Protein AF-A0A0C1R333-F1 (afdb_monomer_lite)

Radius of gyration: 20.84 Å; chains: 1; bounding box: 51×37×59 Å

Secondary structure (DSSP, 8-state):
-BTTB--PPPPGGGT-HHHHHHIIIIIHHHHHHHHHSSEEEEESSHHHHHHHHHHHHTSTT-TTTTTEEEEE-SSHHHHHHHHHHHHHHT--EEEEEE-STTHHHHHHHHHHTT---EEEEESS-HHHHHHT-HHHHHHHHHHHHHHS-HHHHHHHHHHHHH-TT---HHHHHHTTT-GGGG--SHHHHHHHS-HHHHHHHHHHHIIIII-SHHHHHHHHHHHHHHHHHTT-SS-S-HHHHHHHHHHHHHHT----STTGGGBHHHHHH-TT---SS-B-SSEEEPTT-SSEEEE----

Organism: NCBI:txid1418104

Foldseek 3Di:
DPPPDDDDQDQLVVLPPVSNVCCVPPNVVVLVLQLPFLAEEEEQAQLCQAQLQLLQVLFDQGCVVLSYHYDYQNHLVSSLSSLLRCQSVVRAYEYEDEPDDCVVVSQVSCVVSVRLHFYEYEPDDSLLLLLPFPLCVVCVVVLCCVVANCQRHVVLLCCCQDPPPNPDPPSVVVCVVVPSVPDDHPVSVVVVDDPVRVSSSSSRSCVRPQGHNPSSNVSSVVSVVSCVVVVPSPRRWLLSNLVRLLSSLLSVSDCSDPPNLQELSCQSNDVPRDDPRHDQPQWDDDPPDRRYTHGDTDD

pLDDT: mean 89.63, std 8.9, range [46.62, 97.81]

Structure (mmCIF, N/CA/C/O backbone):
data_AF-A0A0C1R333-F1
#
_entry.id   AF-A0A0C1R333-F1
#
loop_
_atom_site.group_PDB
_atom_site.id
_atom_site.type_symbol
_atom_site.label_atom_id
_atom_site.label_alt_id
_atom_site.label_comp_id
_atom_site.label_asym_id
_atom_site.label_entity_id
_atom_site.label_seq_id
_atom_site.pdbx_PDB_ins_code
_atom_site.Cartn_x
_atom_site.Cartn_y
_atom_site.Cartn_z
_atom_site.occupancy
_atom_site.B_iso_or_equiv
_atom_site.auth_seq_id
_atom_site.auth_comp_id
_atom_site.auth_asym_id
_atom_site.auth_atom_id
_atom_site.pdbx_PDB_model_num
ATOM 1 N N . MET A 1 1 ? 15.771 -15.208 -21.001 1.00 46.62 1 MET A N 1
ATOM 2 C CA . MET A 1 1 ? 16.127 -15.008 -22.422 1.00 46.62 1 MET A CA 1
ATOM 3 C C . MET A 1 1 ? 15.535 -13.668 -22.813 1.00 46.62 1 MET A C 1
ATOM 5 O O . MET A 1 1 ? 14.323 -13.533 -22.724 1.00 46.62 1 MET A O 1
ATOM 9 N N . LYS A 1 2 ? 16.358 -12.664 -23.116 1.00 49.41 2 LYS A N 1
ATOM 10 C CA . LYS A 1 2 ? 15.897 -11.322 -23.504 1.00 49.41 2 LYS A CA 1
ATOM 11 C C . LYS A 1 2 ? 16.514 -11.005 -24.859 1.00 49.41 2 LYS A C 1
ATOM 13 O O . LYS A 1 2 ? 17.700 -11.265 -25.044 1.00 49.41 2 LYS A O 1
ATOM 18 N N . ASP A 1 3 ? 15.695 -10.596 -25.822 1.00 53.31 3 ASP A N 1
ATOM 19 C CA . ASP A 1 3 ? 16.113 -10.356 -27.214 1.00 53.31 3 ASP A CA 1
ATOM 20 C C . ASP A 1 3 ? 16.832 -11.558 -27.868 1.00 53.31 3 ASP A C 1
ATOM 22 O O . ASP A 1 3 ? 17.728 -11.407 -28.693 1.00 53.31 3 ASP A O 1
ATOM 26 N N . GLY A 1 4 ? 16.472 -12.782 -27.460 1.00 58.16 4 GLY A N 1
ATOM 27 C CA . GLY A 1 4 ? 17.108 -14.019 -27.931 1.00 58.16 4 GLY A CA 1
ATOM 28 C C . GLY A 1 4 ? 18.463 -14.345 -27.286 1.00 58.16 4 GLY A C 1
ATOM 29 O O . GLY A 1 4 ? 19.039 -15.386 -27.594 1.00 58.16 4 GLY A O 1
ATOM 30 N N . ILE A 1 5 ? 18.958 -13.520 -26.356 1.00 64.12 5 ILE A N 1
ATOM 31 C CA . ILE A 1 5 ? 20.229 -13.735 -25.655 1.00 64.12 5 ILE A CA 1
ATOM 32 C C . ILE A 1 5 ? 19.971 -14.441 -24.317 1.00 64.12 5 ILE A C 1
ATOM 34 O O . ILE A 1 5 ? 19.128 -14.035 -23.506 1.00 64.12 5 ILE A O 1
ATOM 38 N N . ILE A 1 6 ? 20.703 -15.532 -24.086 1.00 68.69 6 ILE A N 1
ATOM 39 C CA . ILE A 1 6 ? 20.743 -16.237 -22.803 1.00 68.69 6 ILE A CA 1
ATOM 40 C C . ILE A 1 6 ? 21.855 -15.603 -21.971 1.00 68.69 6 ILE A C 1
ATOM 42 O O . ILE A 1 6 ? 23.027 -15.680 -22.331 1.00 68.69 6 ILE A O 1
ATOM 46 N N . GLN A 1 7 ? 21.479 -14.972 -20.864 1.00 70.06 7 GLN A N 1
ATOM 47 C CA . GLN A 1 7 ? 22.405 -14.461 -19.858 1.00 70.06 7 GLN A CA 1
ATOM 48 C C . GLN A 1 7 ? 22.198 -15.247 -18.566 1.00 70.06 7 GLN A C 1
ATOM 50 O O . GLN A 1 7 ? 21.078 -15.664 -18.260 1.00 70.06 7 GLN A O 1
ATOM 55 N N . SER A 1 8 ? 23.279 -15.472 -17.822 1.00 79.50 8 SER A N 1
ATOM 56 C CA . SER A 1 8 ? 23.186 -15.996 -16.462 1.00 79.50 8 SER A CA 1
ATOM 57 C C . SER A 1 8 ? 22.439 -14.997 -15.587 1.00 79.50 8 SER A C 1
ATOM 59 O O . SER A 1 8 ? 22.700 -13.796 -15.673 1.00 79.50 8 SER A O 1
ATOM 61 N N . LEU A 1 9 ? 21.545 -15.490 -14.731 1.00 83.81 9 LEU A N 1
ATOM 62 C CA . LEU A 1 9 ? 20.912 -14.638 -13.732 1.00 83.81 9 LEU A CA 1
ATOM 63 C C . LEU A 1 9 ? 21.984 -14.063 -12.790 1.00 83.81 9 LEU A C 1
ATOM 65 O O . LEU A 1 9 ? 22.914 -14.796 -12.432 1.00 83.81 9 LEU A O 1
ATOM 69 N N . PRO A 1 10 ? 21.869 -12.783 -12.391 1.00 85.75 10 PRO A N 1
ATOM 70 C CA . PRO A 1 10 ? 22.696 -12.239 -11.324 1.00 85.75 10 PRO A CA 1
ATOM 71 C C . PRO A 1 10 ? 22.456 -13.051 -10.055 1.00 85.75 10 PRO A C 1
ATOM 73 O O . PRO A 1 10 ? 21.350 -13.549 -9.817 1.00 85.75 10 PRO A O 1
ATOM 76 N N . LYS A 1 11 ? 23.480 -13.184 -9.220 1.00 87.81 11 LYS A N 1
ATOM 77 C CA . LYS A 1 11 ? 23.286 -13.827 -7.930 1.00 87.81 11 LYS A CA 1
ATOM 78 C C . LYS A 1 11 ? 22.736 -12.810 -6.929 1.00 87.81 11 LYS A C 1
ATOM 80 O O . LYS A 1 11 ? 23.109 -11.638 -6.991 1.00 87.81 11 LYS A O 1
ATOM 85 N N . PRO A 1 12 ? 21.889 -13.223 -5.973 1.00 86.25 12 PRO A N 1
ATOM 86 C CA . PRO A 1 12 ? 21.446 -12.330 -4.905 1.00 86.25 12 PRO A CA 1
ATOM 87 C C . PRO A 1 12 ? 22.606 -11.703 -4.105 1.00 86.25 12 PRO A C 1
ATOM 89 O O . PRO A 1 12 ? 22.495 -10.547 -3.698 1.00 86.25 12 PRO A O 1
ATOM 92 N N . GLU A 1 13 ? 23.738 -12.403 -3.947 1.00 89.94 13 GLU A N 1
ATOM 93 C CA . GLU A 1 13 ? 24.958 -11.857 -3.321 1.00 89.94 13 GLU A CA 1
ATOM 94 C C . GLU A 1 13 ? 25.523 -10.625 -4.051 1.00 89.94 13 GLU A C 1
ATOM 96 O O . GLU A 1 13 ? 26.087 -9.741 -3.408 1.00 89.94 13 GLU A O 1
ATOM 101 N N . ASP A 1 14 ? 25.299 -10.504 -5.368 1.00 87.19 14 ASP A N 1
ATOM 102 C CA . ASP A 1 14 ? 25.722 -9.346 -6.173 1.00 87.19 14 ASP A CA 1
ATOM 103 C C . ASP A 1 14 ? 24.899 -8.081 -5.867 1.00 87.19 14 ASP A C 1
ATOM 105 O O . ASP A 1 14 ? 25.175 -7.000 -6.404 1.00 87.19 14 ASP A O 1
ATOM 109 N N . VAL A 1 15 ? 23.823 -8.220 -5.090 1.00 88.25 15 VAL A N 1
ATOM 110 C CA . VAL A 1 15 ? 23.025 -7.112 -4.559 1.00 88.25 15 VAL A CA 1
ATOM 111 C C . VAL A 1 15 ? 23.485 -6.790 -3.143 1.00 88.25 15 VAL A C 1
ATOM 113 O O . VAL A 1 15 ? 23.834 -5.642 -2.876 1.00 88.25 15 VAL A O 1
ATOM 116 N N . ASP A 1 16 ? 23.460 -7.782 -2.249 1.00 91.62 16 ASP A N 1
ATOM 117 C CA . ASP A 1 16 ? 23.844 -7.664 -0.838 1.00 91.62 16 ASP A CA 1
ATOM 118 C C . ASP A 1 16 ? 23.801 -9.052 -0.160 1.00 91.62 16 ASP A C 1
ATOM 120 O O . ASP A 1 16 ? 22.875 -9.830 -0.388 1.00 91.62 16 ASP A O 1
ATOM 124 N N . SER A 1 17 ? 24.742 -9.373 0.733 1.00 90.38 17 SER A N 1
ATOM 125 C CA . SER A 1 17 ? 24.768 -10.690 1.401 1.00 90.38 17 SER A CA 1
ATOM 126 C C . SER A 1 17 ? 23.555 -10.927 2.314 1.00 90.38 17 SER A C 1
ATOM 128 O O . SER A 1 17 ? 23.081 -12.059 2.461 1.00 90.38 17 SER A O 1
ATOM 130 N N . ALA A 1 18 ? 23.007 -9.869 2.926 1.00 90.50 18 ALA A N 1
ATOM 131 C CA . ALA A 1 18 ? 21.785 -9.998 3.721 1.00 90.50 18 ALA A CA 1
ATOM 132 C C . ALA A 1 18 ? 20.544 -10.200 2.833 1.00 90.50 18 ALA A C 1
ATOM 134 O O . ALA A 1 18 ? 19.615 -10.903 3.237 1.00 90.50 18 ALA A O 1
ATOM 135 N N . PHE A 1 19 ? 20.546 -9.649 1.613 1.00 91.56 19 PHE A N 1
ATOM 136 C CA . PHE A 1 19 ? 19.518 -9.921 0.607 1.00 91.56 19 PHE A CA 1
ATOM 137 C C . PHE A 1 19 ? 19.510 -11.396 0.205 1.00 91.56 19 PHE A C 1
ATOM 139 O O . PHE A 1 19 ? 18.463 -12.031 0.283 1.00 91.56 19 PHE A O 1
ATOM 146 N N . GLU A 1 20 ? 20.667 -11.971 -0.126 1.00 92.62 20 GLU A N 1
ATOM 147 C CA . GLU A 1 20 ? 20.785 -13.405 -0.423 1.00 92.62 20 GLU A CA 1
ATOM 148 C C . GLU A 1 20 ? 20.239 -14.273 0.710 1.00 92.62 20 GLU A C 1
ATOM 150 O O . GLU A 1 20 ? 19.346 -15.092 0.493 1.00 92.62 20 GLU A O 1
ATOM 155 N N . THR A 1 21 ? 20.695 -14.024 1.940 1.00 91.19 21 THR A N 1
ATOM 156 C CA . THR A 1 21 ? 20.247 -14.775 3.120 1.00 91.19 21 THR A CA 1
ATOM 157 C C . THR A 1 21 ? 18.723 -14.733 3.280 1.00 91.19 21 THR A C 1
ATOM 159 O O . THR A 1 21 ? 18.102 -15.726 3.667 1.00 91.19 21 THR A O 1
ATOM 162 N N . ARG A 1 22 ? 18.102 -13.583 2.995 1.00 90.44 22 ARG A N 1
ATOM 163 C CA . ARG A 1 22 ? 16.646 -13.408 3.038 1.00 90.44 22 ARG A CA 1
ATOM 164 C C . ARG A 1 22 ? 15.951 -14.221 1.947 1.00 90.44 22 ARG A C 1
ATOM 166 O O . ARG A 1 22 ? 14.980 -14.915 2.250 1.00 90.44 22 ARG A O 1
ATOM 173 N N . ILE A 1 23 ? 16.439 -14.151 0.709 1.00 91.00 23 ILE A N 1
ATOM 174 C CA . ILE A 1 23 ? 15.895 -14.931 -0.408 1.00 91.00 23 ILE A CA 1
ATOM 175 C C . ILE A 1 23 ? 15.953 -16.422 -0.087 1.00 91.00 23 ILE A C 1
ATOM 177 O O . ILE A 1 23 ? 14.931 -17.098 -0.163 1.00 91.00 23 ILE A O 1
ATOM 181 N N . GLU A 1 24 ? 17.112 -16.935 0.320 1.00 89.75 24 GLU A N 1
ATOM 182 C CA . GLU A 1 24 ? 17.294 -18.367 0.564 1.00 89.75 24 GLU A CA 1
ATOM 183 C C . GLU A 1 24 ? 16.396 -18.906 1.677 1.00 89.75 24 GLU A C 1
ATOM 185 O O . GLU A 1 24 ? 15.883 -20.021 1.568 1.00 89.75 24 GLU A O 1
ATOM 190 N N . LYS A 1 25 ? 16.199 -18.120 2.741 1.00 89.44 25 LYS A N 1
ATOM 191 C CA . LYS A 1 25 ? 15.441 -18.554 3.918 1.00 89.44 25 LYS A CA 1
ATOM 192 C C . LYS A 1 25 ? 13.938 -18.356 3.788 1.00 89.44 25 LYS A C 1
ATOM 194 O O . LYS A 1 25 ? 13.191 -19.165 4.330 1.00 89.44 25 LYS A O 1
ATOM 199 N N . PHE A 1 26 ? 13.503 -17.278 3.137 1.00 87.38 26 PHE A N 1
ATOM 200 C CA . PHE A 1 26 ? 12.123 -16.806 3.273 1.00 87.38 26 PHE A CA 1
ATOM 201 C C . PHE A 1 26 ? 11.434 -16.480 1.953 1.00 87.38 26 PHE A C 1
ATOM 203 O O . PHE A 1 26 ? 10.237 -16.706 1.863 1.00 87.38 26 PHE A O 1
ATOM 210 N N . ALA A 1 27 ? 12.161 -15.966 0.955 1.00 86.81 27 ALA A N 1
ATOM 211 C CA . ALA A 1 27 ? 11.547 -15.320 -0.211 1.00 86.81 27 ALA A CA 1
ATOM 212 C C . ALA A 1 27 ? 11.888 -15.981 -1.561 1.00 86.81 27 ALA A C 1
ATOM 214 O O . ALA A 1 27 ? 11.778 -15.370 -2.625 1.00 86.81 27 ALA A O 1
ATOM 215 N N . LYS A 1 28 ? 12.365 -17.233 -1.539 1.00 88.94 28 LYS A N 1
ATOM 216 C CA . LYS A 1 28 ? 12.826 -17.934 -2.745 1.00 88.94 28 LYS A CA 1
ATOM 217 C C . LYS A 1 28 ? 11.707 -18.108 -3.766 1.00 88.94 28 LYS A C 1
ATOM 219 O O . LYS A 1 28 ? 11.949 -17.979 -4.962 1.00 88.94 28 LYS A O 1
ATOM 224 N N . ARG A 1 29 ? 10.495 -18.428 -3.307 1.00 88.62 29 ARG A N 1
ATOM 225 C CA . ARG A 1 29 ? 9.349 -18.653 -4.192 1.00 88.62 29 ARG A CA 1
ATOM 226 C C . ARG A 1 29 ? 8.891 -17.344 -4.825 1.00 88.62 29 ARG A C 1
ATOM 228 O O . ARG A 1 29 ? 8.685 -17.318 -6.031 1.00 88.62 29 ARG A O 1
ATOM 235 N N . GLU A 1 30 ? 8.786 -16.282 -4.034 1.00 88.81 30 GLU A N 1
ATOM 236 C CA . GLU A 1 30 ? 8.402 -14.944 -4.484 1.00 88.81 30 GLU A CA 1
ATOM 237 C C . GLU A 1 30 ? 9.402 -14.402 -5.509 1.00 88.81 30 GLU A C 1
ATOM 239 O O . GLU A 1 30 ? 9.003 -13.927 -6.570 1.00 88.81 30 GLU A O 1
ATOM 244 N N . LEU A 1 31 ? 10.708 -14.552 -5.247 1.00 90.94 31 LEU A N 1
ATOM 245 C CA . LEU A 1 31 ? 11.744 -14.134 -6.193 1.00 90.94 31 LEU A CA 1
ATOM 246 C C . LEU A 1 31 ? 11.634 -14.883 -7.530 1.00 90.94 31 LEU A C 1
ATOM 248 O O . LEU A 1 31 ? 11.760 -14.295 -8.600 1.00 90.94 31 LEU A O 1
ATOM 252 N N . ILE A 1 32 ? 11.399 -16.198 -7.479 1.00 90.38 32 ILE A N 1
ATOM 253 C CA . ILE A 1 32 ? 11.235 -17.012 -8.687 1.00 90.38 32 ILE A CA 1
ATOM 254 C C . ILE A 1 32 ? 9.963 -16.609 -9.441 1.00 90.38 32 ILE A C 1
ATOM 256 O O . ILE A 1 32 ? 10.015 -16.515 -10.663 1.00 90.38 32 ILE A O 1
ATOM 260 N N . SER A 1 33 ? 8.858 -16.337 -8.738 1.00 90.69 33 SER A N 1
ATOM 261 C CA . SER A 1 33 ? 7.596 -15.879 -9.340 1.00 90.69 33 SER A CA 1
ATOM 262 C C . SER A 1 33 ? 7.818 -14.637 -10.208 1.00 90.69 33 SER A C 1
ATOM 264 O O . SER A 1 33 ? 7.476 -14.631 -11.391 1.00 90.69 33 SER A O 1
ATOM 266 N N . GLY A 1 34 ? 8.531 -13.637 -9.675 1.00 92.62 34 GLY A N 1
ATOM 267 C CA . GLY A 1 34 ? 8.847 -12.410 -10.410 1.00 92.62 34 GLY A CA 1
ATOM 268 C C . GLY A 1 34 ? 9.666 -12.631 -11.685 1.00 92.62 34 GLY A C 1
ATOM 269 O O . GLY A 1 34 ? 9.482 -11.911 -12.661 1.00 92.62 34 GLY A O 1
ATOM 270 N N . LEU A 1 35 ? 10.527 -13.655 -11.736 1.00 92.12 35 LEU A N 1
ATOM 271 C CA . LEU A 1 35 ? 11.298 -13.983 -12.946 1.00 92.12 35 LEU A CA 1
ATOM 272 C C . LEU A 1 35 ? 10.438 -14.544 -14.091 1.00 92.12 35 LEU A C 1
ATOM 274 O O . LEU A 1 35 ? 10.883 -14.520 -15.240 1.00 92.12 35 LEU A O 1
ATOM 278 N N . PHE A 1 36 ? 9.245 -15.064 -13.790 1.00 91.12 36 PHE A N 1
ATOM 279 C CA . PHE A 1 36 ? 8.286 -15.556 -14.785 1.00 91.12 36 PHE A CA 1
ATOM 280 C C . PHE A 1 36 ? 7.197 -14.534 -15.131 1.00 91.12 36 PHE A C 1
ATOM 282 O O . PHE A 1 36 ? 6.471 -14.735 -16.105 1.00 91.12 36 PHE A O 1
ATOM 289 N N . ALA A 1 37 ? 7.091 -13.446 -14.368 1.00 93.19 37 ALA A N 1
ATOM 290 C CA . ALA A 1 37 ? 6.139 -12.377 -14.624 1.00 93.19 37 ALA A CA 1
ATOM 291 C C . ALA A 1 37 ? 6.557 -11.519 -15.829 1.00 93.19 37 ALA A C 1
ATOM 293 O O . ALA A 1 37 ? 7.734 -11.428 -16.190 1.00 93.19 37 ALA A O 1
ATOM 294 N N . ARG A 1 38 ? 5.585 -10.836 -16.445 1.00 91.69 38 ARG A N 1
ATOM 295 C CA . ARG A 1 38 ? 5.866 -9.828 -17.481 1.00 91.69 38 ARG A CA 1
ATOM 296 C C . ARG A 1 38 ? 6.542 -8.601 -16.871 1.00 91.69 38 ARG A C 1
ATOM 298 O O . ARG A 1 38 ? 7.424 -8.005 -17.488 1.00 91.69 38 ARG A O 1
ATOM 305 N N . GLY A 1 39 ? 6.122 -8.241 -15.666 1.00 94.00 39 GLY A N 1
ATOM 306 C CA . GLY A 1 39 ? 6.760 -7.229 -14.848 1.00 94.00 39 GLY A CA 1
ATOM 307 C C . GLY A 1 39 ? 6.377 -7.383 -13.390 1.00 94.00 39 GLY A C 1
ATOM 308 O O . GLY A 1 39 ? 5.629 -8.285 -13.016 1.00 94.00 39 GLY A O 1
ATOM 309 N N . ILE A 1 40 ? 6.938 -6.517 -12.559 1.00 96.44 40 ILE A N 1
ATOM 310 C CA . ILE A 1 40 ? 6.845 -6.640 -11.108 1.00 96.44 40 ILE A CA 1
ATOM 311 C C . ILE A 1 40 ? 6.417 -5.309 -10.511 1.00 96.44 40 ILE A C 1
ATOM 313 O O . ILE A 1 40 ? 6.956 -4.264 -10.878 1.00 96.44 40 ILE A O 1
ATOM 317 N N . LEU A 1 41 ? 5.479 -5.366 -9.569 1.00 97.69 41 LEU A N 1
ATOM 318 C CA . LEU A 1 41 ? 5.147 -4.263 -8.679 1.00 97.69 41 LEU A CA 1
ATOM 319 C C . LEU A 1 41 ? 5.742 -4.553 -7.299 1.00 97.69 41 LEU A C 1
ATOM 321 O O . LEU A 1 41 ? 5.289 -5.443 -6.581 1.00 97.69 41 LEU A O 1
ATOM 325 N N . LEU A 1 42 ? 6.782 -3.814 -6.930 1.00 97.56 42 LEU A N 1
ATOM 326 C CA . LEU A 1 42 ? 7.384 -3.891 -5.606 1.00 97.56 42 LEU A CA 1
ATOM 327 C C . LEU A 1 42 ? 6.619 -2.991 -4.647 1.00 97.56 42 LEU A C 1
ATOM 329 O O . LEU A 1 42 ? 6.426 -1.814 -4.943 1.00 97.56 42 LEU A O 1
ATOM 333 N N . VAL A 1 43 ? 6.236 -3.529 -3.496 1.00 96.31 43 VAL A N 1
ATOM 334 C CA . VAL A 1 43 ? 5.497 -2.796 -2.458 1.00 96.31 43 VAL A CA 1
ATOM 335 C C . VAL A 1 43 ? 6.214 -2.861 -1.117 1.00 96.31 43 VAL A C 1
ATOM 337 O O . VAL A 1 43 ? 7.015 -3.768 -0.875 1.00 96.31 43 VAL A O 1
ATOM 340 N N . GLU A 1 44 ? 5.959 -1.897 -0.236 1.00 92.56 44 GLU A N 1
ATOM 341 C CA . GLU A 1 44 ? 6.654 -1.815 1.051 1.00 92.56 44 GLU A CA 1
ATOM 342 C C . GLU A 1 44 ? 6.180 -2.871 2.055 1.00 92.56 44 GLU A C 1
ATOM 344 O O . GLU A 1 44 ? 7.034 -3.502 2.692 1.00 92.56 44 GLU A O 1
ATOM 349 N N . GLY A 1 45 ? 4.862 -3.069 2.185 1.00 91.62 45 GLY A N 1
ATOM 350 C CA . GLY A 1 45 ? 4.254 -3.796 3.297 1.00 91.62 45 GLY A CA 1
ATOM 351 C C . GLY A 1 45 ? 3.241 -4.876 2.915 1.00 91.62 45 GLY A C 1
ATOM 352 O O . GLY A 1 45 ? 3.063 -5.246 1.754 1.00 91.62 45 GLY A O 1
ATOM 353 N N . ASP A 1 46 ? 2.623 -5.438 3.956 1.00 92.88 46 ASP A N 1
ATOM 354 C CA . ASP A 1 46 ? 1.618 -6.501 3.844 1.00 92.88 46 ASP A CA 1
ATOM 355 C C . ASP A 1 46 ? 0.278 -5.985 3.309 1.00 92.88 46 ASP A C 1
ATOM 357 O O . ASP A 1 46 ? -0.396 -6.711 2.572 1.00 92.88 46 ASP A O 1
ATOM 361 N N . SER A 1 47 ? -0.084 -4.743 3.637 1.00 92.62 47 SER A N 1
ATOM 362 C CA . SER A 1 47 ? -1.356 -4.142 3.244 1.00 92.62 47 SER A CA 1
ATOM 363 C C . SER A 1 47 ? -1.468 -4.023 1.731 1.00 92.62 47 SER A C 1
ATOM 365 O O . SER A 1 47 ? -2.411 -4.546 1.135 1.00 92.62 47 SER A O 1
ATOM 367 N N . GLU A 1 48 ? -0.447 -3.473 1.071 1.00 94.56 48 GLU A N 1
ATOM 368 C CA . GLU A 1 48 ? -0.421 -3.399 -0.388 1.00 94.56 48 GLU A CA 1
ATOM 369 C C . GLU A 1 48 ? -0.327 -4.786 -1.026 1.00 94.56 48 GLU A C 1
ATOM 371 O O . GLU A 1 48 ? -1.034 -5.059 -1.994 1.00 94.56 48 GLU A O 1
ATOM 376 N N . LEU A 1 49 ? 0.517 -5.674 -0.477 1.00 94.69 49 LEU A N 1
ATOM 377 C CA . LEU A 1 49 ? 0.716 -7.034 -0.996 1.00 94.69 49 LEU A CA 1
ATOM 378 C C . LEU A 1 49 ? -0.602 -7.804 -1.095 1.00 94.69 49 LEU A C 1
ATOM 380 O O . LEU A 1 49 ? -0.770 -8.652 -1.969 1.00 94.69 49 LEU A O 1
ATOM 384 N N . SER A 1 50 ? -1.502 -7.566 -0.151 1.00 92.31 50 SER A N 1
ATOM 385 C CA . SER A 1 50 ? -2.651 -8.425 0.080 1.00 92.31 50 SER A CA 1
ATOM 386 C C . SER A 1 50 ? -3.978 -7.775 -0.317 1.00 92.31 50 SER A C 1
ATOM 388 O O . SER A 1 50 ? -4.861 -8.485 -0.799 1.00 92.31 50 SER A O 1
ATOM 390 N N . GLY A 1 51 ? -4.087 -6.449 -0.205 1.00 94.12 51 GLY A N 1
ATOM 391 C CA . GLY A 1 51 ? -5.258 -5.672 -0.593 1.00 94.12 51 GLY A CA 1
ATOM 392 C C . GLY A 1 51 ? -5.278 -5.245 -2.060 1.00 94.12 51 GLY A C 1
ATOM 393 O O . GLY A 1 51 ? -6.290 -5.441 -2.734 1.00 94.12 51 GLY A O 1
ATOM 394 N N . LEU A 1 52 ? -4.170 -4.705 -2.595 1.00 95.62 52 LEU A N 1
ATOM 395 C CA . LEU A 1 52 ? -4.143 -4.205 -3.981 1.00 95.62 52 LEU A CA 1
ATOM 396 C C . LEU A 1 52 ? -4.510 -5.268 -5.025 1.00 95.62 52 LEU A C 1
ATOM 398 O O . LEU A 1 52 ? -5.243 -4.914 -5.947 1.00 95.62 52 LEU A O 1
ATOM 402 N N . PRO A 1 53 ? -4.074 -6.542 -4.918 1.00 96.12 53 PRO A N 1
ATOM 403 C CA . PRO A 1 53 ? -4.479 -7.559 -5.882 1.00 96.12 53 PRO A CA 1
ATOM 404 C C . PRO A 1 53 ? -5.996 -7.737 -5.957 1.00 96.12 53 PRO A C 1
ATOM 406 O O . PRO A 1 53 ? -6.522 -7.837 -7.060 1.00 96.12 53 PRO A O 1
ATOM 409 N N . LEU A 1 54 ? -6.693 -7.699 -4.815 1.00 96.69 54 LEU A N 1
ATOM 410 C CA . LEU A 1 54 ? -8.149 -7.850 -4.758 1.00 96.69 54 LEU A CA 1
ATOM 411 C C . LEU A 1 54 ? -8.852 -6.663 -5.421 1.00 96.69 54 LEU A C 1
ATOM 413 O O . LEU A 1 54 ? -9.659 -6.860 -6.318 1.00 96.69 54 LEU A O 1
ATOM 417 N N . PHE A 1 55 ? -8.476 -5.425 -5.082 1.00 96.75 55 PHE A N 1
ATOM 418 C CA . PHE A 1 55 ? -9.031 -4.252 -5.772 1.00 96.75 55 PHE A CA 1
ATOM 419 C C . PHE A 1 55 ? -8.690 -4.226 -7.263 1.00 96.75 55 PHE A C 1
ATOM 421 O O . PHE A 1 55 ? -9.465 -3.714 -8.063 1.00 96.75 55 PHE A O 1
ATOM 428 N N . SER A 1 56 ? -7.538 -4.773 -7.656 1.00 95.62 56 SER A N 1
ATOM 429 C CA . SER A 1 56 ? -7.154 -4.820 -9.064 1.00 95.62 56 SER A CA 1
ATOM 430 C C . SER A 1 56 ? -8.012 -5.781 -9.888 1.00 95.62 56 SER A C 1
ATOM 432 O O . SER A 1 56 ? -8.134 -5.561 -11.085 1.00 95.62 56 SER A O 1
ATOM 434 N N . GLN A 1 57 ? -8.617 -6.806 -9.276 1.00 94.88 57 GLN A N 1
ATOM 435 C CA . GLN A 1 57 ? -9.534 -7.732 -9.960 1.00 94.88 57 GLN A CA 1
ATOM 436 C C . GLN A 1 57 ? -10.852 -7.050 -10.346 1.00 94.88 57 GLN A C 1
ATOM 438 O O . GLN A 1 57 ? -11.431 -7.373 -11.378 1.00 94.88 57 GLN A O 1
ATOM 443 N N . GLU A 1 58 ? -11.256 -6.048 -9.567 1.00 94.38 58 GLU A N 1
ATOM 444 C CA . GLU A 1 58 ? -12.443 -5.223 -9.810 1.00 94.38 58 GLU A CA 1
ATOM 445 C C . GLU A 1 58 ? -12.167 -4.056 -10.774 1.00 94.38 58 GLU A C 1
ATOM 447 O O . GLU A 1 58 ? -13.066 -3.301 -11.142 1.00 94.38 58 GLU A O 1
ATOM 452 N N . HIS A 1 59 ? -10.914 -3.888 -11.206 1.00 91.62 59 HIS A N 1
ATOM 453 C CA . HIS A 1 59 ? -10.508 -2.846 -12.139 1.00 91.62 59 HIS A CA 1
ATOM 454 C C . HIS A 1 59 ? -10.236 -3.443 -13.519 1.00 91.62 59 HIS A C 1
ATOM 456 O O . HIS A 1 59 ? -9.444 -4.373 -13.671 1.00 91.62 59 HIS A O 1
ATOM 462 N N . ILE A 1 60 ? -10.812 -2.849 -14.567 1.00 87.25 60 ILE A N 1
ATOM 463 C CA . ILE A 1 60 ? -10.533 -3.273 -15.943 1.00 87.25 60 ILE A CA 1
ATOM 464 C C . ILE A 1 60 ? -9.028 -3.185 -16.238 1.00 87.25 60 ILE A C 1
ATOM 466 O O . ILE A 1 60 ? -8.411 -2.134 -16.057 1.00 87.25 60 ILE A O 1
ATOM 470 N N . ASN A 1 61 ? -8.428 -4.273 -16.725 1.00 85.25 61 ASN A N 1
ATOM 471 C CA . ASN A 1 61 ? -6.986 -4.368 -16.960 1.00 85.25 61 ASN A CA 1
ATOM 472 C C . ASN A 1 61 ? -6.144 -4.219 -15.682 1.00 85.25 61 ASN A C 1
ATOM 474 O O . ASN A 1 61 ? -5.163 -3.467 -15.660 1.00 85.25 61 ASN A O 1
ATOM 478 N N . GLY A 1 62 ? -6.540 -4.928 -14.626 1.00 90.06 62 GLY A N 1
ATOM 479 C CA . GLY A 1 62 ? -5.832 -4.984 -13.353 1.00 90.06 62 GLY A CA 1
ATOM 480 C C . GLY A 1 62 ? -4.404 -5.538 -13.438 1.00 90.06 62 GLY A C 1
ATOM 481 O O . GLY A 1 62 ? -3.802 -5.698 -14.507 1.00 90.06 62 GLY A O 1
ATOM 482 N N . LEU A 1 63 ? -3.826 -5.844 -12.274 1.00 93.88 63 LEU A N 1
ATOM 483 C CA . LEU A 1 63 ? -2.443 -6.325 -12.180 1.00 93.88 63 LEU A CA 1
ATOM 484 C C . LEU A 1 63 ? -2.260 -7.685 -12.873 1.00 93.88 63 LEU A C 1
ATOM 486 O O . LEU A 1 63 ? -1.289 -7.869 -13.611 1.00 93.88 63 LEU A O 1
ATOM 490 N N . GLU A 1 64 ? -3.215 -8.601 -12.692 1.00 91.75 64 GLU A N 1
ATOM 491 C CA . GLU A 1 64 ? -3.180 -9.946 -13.282 1.00 91.75 64 GLU A CA 1
ATOM 492 C C . GLU A 1 64 ? -3.282 -9.903 -14.814 1.00 91.75 64 GLU A C 1
ATOM 494 O O . GLU A 1 64 ? -2.422 -10.462 -15.497 1.00 91.75 64 GLU A O 1
ATOM 499 N N . ASP A 1 65 ? -4.233 -9.141 -15.366 1.00 89.56 65 ASP A N 1
ATOM 500 C CA . ASP A 1 65 ? -4.351 -8.900 -16.815 1.00 89.56 65 ASP A CA 1
ATOM 501 C C . ASP A 1 65 ? -3.082 -8.260 -17.398 1.00 89.56 65 ASP A C 1
ATOM 503 O O . ASP A 1 65 ? -2.682 -8.502 -18.543 1.00 89.56 65 ASP A O 1
ATOM 507 N N . SER A 1 66 ? -2.406 -7.441 -16.589 1.00 90.75 66 SER A N 1
ATOM 508 C CA . SER A 1 66 ? -1.138 -6.815 -16.949 1.00 90.75 66 SER A CA 1
ATOM 509 C C . SER A 1 66 ? 0.056 -7.780 -16.878 1.00 90.75 66 SER A C 1
ATOM 511 O O . SER A 1 66 ? 1.146 -7.411 -17.325 1.00 90.75 66 SER A O 1
ATOM 513 N N . GLY A 1 67 ? -0.129 -9.010 -16.387 1.00 92.50 67 GLY A N 1
ATOM 514 C CA . GLY A 1 67 ? 0.924 -10.007 -16.181 1.00 92.50 67 GLY A CA 1
ATOM 515 C C . GLY A 1 67 ? 1.927 -9.594 -15.103 1.00 92.50 67 GLY A C 1
ATOM 516 O O . GLY A 1 67 ? 3.115 -9.912 -15.223 1.00 92.50 67 GLY A O 1
ATOM 517 N N . VAL A 1 68 ? 1.473 -8.818 -14.115 1.00 95.12 68 VAL A N 1
ATOM 518 C CA . VAL A 1 68 ? 2.317 -8.222 -13.080 1.00 95.12 68 VAL A CA 1
ATOM 519 C C . VAL A 1 68 ? 2.224 -9.013 -11.791 1.00 95.12 68 VAL A C 1
ATOM 521 O O . VAL A 1 68 ? 1.147 -9.167 -11.225 1.00 95.12 68 VAL A O 1
ATOM 524 N N . GLU A 1 69 ? 3.380 -9.448 -11.300 1.00 95.75 69 GLU A N 1
ATOM 525 C CA . GLU A 1 69 ? 3.496 -10.050 -9.975 1.00 95.75 69 GLU A CA 1
ATOM 526 C C . GLU A 1 69 ? 3.764 -8.964 -8.930 1.00 95.75 69 GLU A C 1
ATOM 528 O O . GLU A 1 69 ? 4.620 -8.094 -9.124 1.00 95.75 69 GLU A O 1
ATOM 533 N N . ILE A 1 70 ? 3.064 -9.027 -7.800 1.00 96.38 70 ILE A N 1
ATOM 534 C CA . ILE A 1 70 ? 3.326 -8.157 -6.653 1.00 96.38 70 ILE A CA 1
ATOM 535 C C . ILE A 1 70 ? 4.338 -8.816 -5.709 1.00 96.38 70 ILE A C 1
ATOM 537 O O . ILE A 1 70 ? 4.190 -9.972 -5.319 1.00 96.38 70 ILE A O 1
ATOM 541 N N . ILE A 1 71 ? 5.388 -8.087 -5.328 1.00 95.56 71 ILE A N 1
ATOM 542 C CA . ILE A 1 71 ? 6.418 -8.596 -4.414 1.00 95.56 71 ILE A CA 1
ATOM 543 C C . ILE A 1 71 ? 6.624 -7.613 -3.272 1.00 95.56 71 ILE A C 1
ATOM 545 O O . ILE A 1 71 ? 6.924 -6.436 -3.471 1.00 95.56 71 ILE A O 1
ATOM 549 N N . LYS A 1 72 ? 6.524 -8.131 -2.050 1.00 94.50 72 LYS A N 1
ATOM 550 C CA . LYS A 1 72 ? 6.766 -7.357 -0.838 1.00 94.50 72 LYS A CA 1
ATOM 551 C C . LYS A 1 72 ? 8.259 -7.209 -0.552 1.00 94.50 72 LYS A C 1
ATOM 553 O O . LYS A 1 72 ? 8.991 -8.190 -0.377 1.00 94.50 72 LYS A O 1
ATOM 558 N N . GLY A 1 73 ? 8.690 -5.959 -0.434 1.00 91.69 73 GLY A N 1
ATOM 559 C CA . GLY A 1 73 ? 10.035 -5.593 -0.023 1.00 91.69 73 GLY A CA 1
ATOM 560 C C . GLY A 1 73 ? 10.294 -5.833 1.464 1.00 91.69 73 GLY A C 1
ATOM 561 O O . GLY A 1 73 ? 11.379 -6.289 1.802 1.00 91.69 73 GLY A O 1
ATOM 562 N N . ASP A 1 74 ? 9.318 -5.609 2.348 1.00 90.19 74 ASP A N 1
ATOM 563 C CA . ASP A 1 74 ? 9.537 -5.337 3.781 1.00 90.19 74 ASP A CA 1
ATOM 564 C C . ASP A 1 74 ? 10.409 -4.082 3.959 1.00 90.19 74 ASP A C 1
ATOM 566 O O . ASP A 1 74 ? 11.549 -4.140 4.434 1.00 90.19 74 ASP A O 1
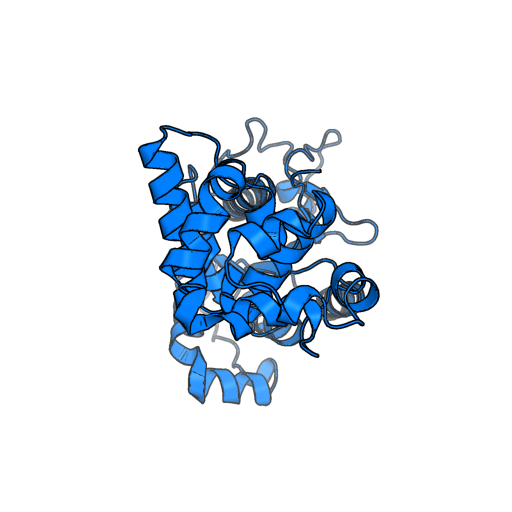ATOM 570 N N . GLY A 1 75 ? 9.860 -2.948 3.515 1.00 90.56 75 GLY A N 1
ATOM 571 C CA . GLY A 1 75 ? 10.452 -1.613 3.621 1.00 90.56 75 GLY A CA 1
ATOM 572 C C . GLY A 1 75 ? 11.298 -1.166 2.421 1.00 90.56 75 GLY A C 1
ATOM 573 O O . GLY A 1 75 ? 11.797 -1.968 1.623 1.00 90.56 75 GLY A O 1
ATOM 574 N N . LYS A 1 76 ? 11.496 0.157 2.317 1.00 91.12 76 LYS A N 1
ATOM 575 C CA . LYS A 1 76 ? 12.113 0.833 1.158 1.00 91.12 76 LYS A CA 1
ATOM 576 C C . LYS A 1 76 ? 13.503 0.320 0.767 1.00 91.12 76 LYS A C 1
ATOM 578 O O . LYS A 1 76 ? 13.809 0.237 -0.422 1.00 91.12 76 LYS A O 1
ATOM 583 N N . ASP A 1 77 ? 14.353 -0.048 1.732 1.00 92.44 77 ASP A N 1
ATOM 584 C CA . ASP A 1 77 ? 15.698 -0.572 1.427 1.00 92.44 77 ASP A CA 1
ATOM 585 C C . ASP A 1 77 ? 15.634 -1.883 0.638 1.00 92.44 77 ASP A C 1
ATOM 587 O O . ASP A 1 77 ? 16.349 -2.069 -0.347 1.00 92.44 77 ASP A O 1
ATOM 591 N N . ASN A 1 78 ? 14.740 -2.784 1.038 1.00 93.12 78 ASN A N 1
ATOM 592 C CA . ASN A 1 78 ? 14.567 -4.054 0.354 1.00 93.12 78 ASN A CA 1
ATOM 593 C C . ASN A 1 78 ? 13.805 -3.892 -0.962 1.00 93.12 78 ASN A C 1
ATOM 595 O O . ASN A 1 78 ? 14.151 -4.572 -1.925 1.00 93.12 78 ASN A O 1
ATOM 599 N N . VAL A 1 79 ? 12.848 -2.958 -1.050 1.00 95.06 79 VAL A N 1
ATOM 600 C CA . VAL A 1 79 ? 12.249 -2.560 -2.338 1.00 95.06 79 VAL A CA 1
ATOM 601 C C . VAL A 1 79 ? 13.349 -2.158 -3.328 1.00 95.06 79 VAL A C 1
ATOM 603 O O . VAL A 1 79 ? 13.383 -2.655 -4.450 1.00 95.06 79 VAL A O 1
ATOM 606 N N . PHE A 1 80 ? 14.322 -1.340 -2.913 1.00 95.25 80 PHE A N 1
ATOM 607 C CA . PHE A 1 80 ? 15.485 -1.020 -3.749 1.00 95.25 80 PHE A CA 1
ATOM 608 C C . PHE A 1 80 ? 16.309 -2.258 -4.143 1.00 95.25 80 PHE A C 1
ATOM 610 O O . PHE A 1 80 ? 16.698 -2.381 -5.302 1.00 95.25 80 PHE A O 1
ATOM 617 N N . LYS A 1 81 ? 16.571 -3.183 -3.212 1.00 95.12 81 LYS A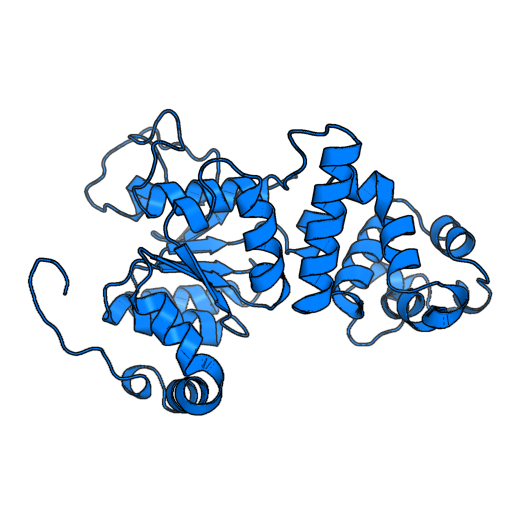 N 1
ATOM 618 C CA . LYS A 1 81 ? 17.353 -4.403 -3.489 1.00 95.12 81 LYS A CA 1
ATOM 619 C C . LYS A 1 81 ? 16.670 -5.311 -4.512 1.00 95.12 81 LYS A C 1
ATOM 621 O O . LYS A 1 81 ? 17.332 -5.778 -5.439 1.00 95.12 81 LYS A O 1
ATOM 626 N N . TYR A 1 82 ? 15.357 -5.506 -4.395 1.00 95.69 82 TYR A N 1
ATOM 627 C CA . TYR A 1 82 ? 14.580 -6.224 -5.404 1.00 95.69 82 TYR A CA 1
ATOM 628 C C . TYR A 1 82 ? 14.600 -5.499 -6.751 1.00 95.69 82 TYR A C 1
ATOM 630 O O . TYR A 1 82 ? 14.850 -6.140 -7.769 1.00 95.69 82 TYR A O 1
ATOM 638 N N . ALA A 1 83 ? 14.417 -4.174 -6.773 1.00 95.69 83 ALA A N 1
ATOM 639 C CA . ALA A 1 83 ? 14.467 -3.406 -8.016 1.00 95.69 83 ALA A CA 1
ATOM 640 C C . ALA A 1 83 ? 15.829 -3.543 -8.709 1.00 95.69 83 ALA A C 1
ATOM 642 O O . ALA A 1 83 ? 15.884 -3.766 -9.915 1.00 95.69 83 ALA A O 1
ATOM 643 N N . LEU A 1 84 ? 16.927 -3.483 -7.948 1.00 95.00 84 LEU A N 1
ATOM 644 C CA . LEU A 1 84 ? 18.278 -3.691 -8.469 1.00 95.00 84 LEU A CA 1
ATOM 645 C C . LEU A 1 84 ? 18.464 -5.109 -9.025 1.00 95.00 84 LEU A C 1
ATOM 647 O O . LEU A 1 84 ? 19.061 -5.280 -10.088 1.00 95.00 84 LEU A O 1
ATOM 651 N N . PHE A 1 85 ? 17.960 -6.127 -8.324 1.00 94.75 85 PHE A N 1
ATOM 652 C CA . PHE A 1 85 ? 18.017 -7.511 -8.788 1.00 94.75 85 PHE A CA 1
ATOM 653 C C . PHE A 1 85 ? 17.271 -7.693 -10.117 1.00 94.75 85 PHE A C 1
ATOM 655 O O . PHE A 1 85 ? 17.832 -8.231 -11.075 1.00 94.75 85 PHE A O 1
ATOM 662 N N . TYR A 1 86 ? 16.028 -7.221 -10.202 1.00 94.25 86 TYR A N 1
ATOM 663 C CA . TYR A 1 86 ? 15.195 -7.396 -11.391 1.00 94.25 86 TYR A CA 1
ATOM 664 C C . TYR A 1 86 ? 15.638 -6.535 -12.573 1.00 94.25 86 TYR A C 1
ATOM 666 O O . TYR A 1 86 ? 15.600 -7.018 -13.705 1.00 94.25 86 TYR A O 1
ATOM 674 N N . ASP A 1 87 ? 16.163 -5.333 -12.325 1.00 91.81 87 ASP A N 1
ATOM 675 C CA . ASP A 1 87 ? 16.798 -4.504 -13.355 1.00 91.81 87 ASP A CA 1
ATOM 676 C C . ASP A 1 87 ? 17.989 -5.240 -13.994 1.00 91.81 87 ASP A C 1
ATOM 678 O O . ASP A 1 87 ? 18.054 -5.357 -15.221 1.00 91.81 87 ASP A O 1
ATOM 682 N N . LYS A 1 88 ? 18.851 -5.870 -13.176 1.00 90.75 88 LYS A N 1
ATOM 683 C CA . LYS A 1 88 ? 19.947 -6.736 -13.653 1.00 90.75 88 LYS A CA 1
ATOM 684 C C . LYS A 1 88 ? 19.448 -7.983 -14.394 1.00 90.75 88 LYS A C 1
ATOM 686 O O . LYS A 1 88 ? 20.107 -8.434 -15.326 1.00 90.75 88 LYS A O 1
ATOM 691 N N . CYS A 1 89 ? 18.293 -8.533 -14.016 1.00 89.94 89 CYS A N 1
ATOM 692 C CA . CYS A 1 89 ? 17.642 -9.626 -14.753 1.00 89.94 89 CYS A CA 1
ATOM 693 C C . CYS A 1 89 ? 16.972 -9.154 -16.056 1.00 89.94 89 CYS A C 1
ATOM 695 O O . CYS A 1 89 ? 16.560 -9.974 -16.878 1.00 89.94 89 CYS A O 1
ATOM 697 N N . GLY A 1 90 ? 16.834 -7.840 -16.247 1.00 88.31 90 GLY A N 1
ATOM 698 C CA . GLY A 1 90 ? 16.111 -7.246 -17.359 1.00 88.31 90 GLY A CA 1
ATOM 699 C C . GLY A 1 90 ? 14.592 -7.404 -17.271 1.00 88.31 90 GLY A C 1
ATOM 700 O O . GLY A 1 90 ? 13.940 -7.248 -18.307 1.00 88.31 90 GLY A O 1
ATOM 701 N N . VAL A 1 91 ? 14.044 -7.696 -16.089 1.00 91.69 91 VAL A N 1
ATOM 702 C CA . VAL A 1 91 ? 12.599 -7.787 -15.839 1.00 91.69 91 VAL A CA 1
ATOM 703 C C . VAL A 1 91 ? 12.055 -6.380 -15.549 1.00 91.69 91 VAL A C 1
ATOM 705 O O . VAL A 1 91 ? 12.585 -5.706 -14.663 1.00 91.69 91 VAL A O 1
ATOM 708 N N . PRO A 1 92 ? 11.035 -5.898 -16.287 1.00 92.06 92 PRO A N 1
ATOM 709 C CA . PRO A 1 92 ? 10.381 -4.621 -16.010 1.00 92.06 92 PRO A CA 1
ATOM 710 C C . PRO A 1 92 ? 9.874 -4.531 -14.567 1.00 92.06 92 PRO A C 1
ATOM 712 O O . PRO A 1 92 ? 9.213 -5.442 -14.074 1.00 92.06 92 PRO A O 1
ATOM 715 N N . CYS A 1 93 ? 10.159 -3.418 -13.898 1.00 93.75 93 CYS A N 1
ATOM 716 C CA . CYS A 1 93 ? 9.867 -3.246 -12.481 1.00 93.75 93 CYS A CA 1
ATOM 717 C C . CYS A 1 93 ? 9.292 -1.851 -12.214 1.00 93.75 93 CYS A C 1
ATOM 719 O O . CYS A 1 93 ? 9.768 -0.857 -12.774 1.00 93.75 93 CYS A O 1
ATOM 721 N N . LEU A 1 94 ? 8.279 -1.789 -11.350 1.00 96.44 94 LEU A N 1
ATOM 722 C CA . LEU A 1 94 ? 7.828 -0.569 -10.696 1.00 96.44 94 LEU A CA 1
ATOM 723 C C . LEU A 1 94 ? 7.953 -0.729 -9.184 1.00 96.44 94 LEU A C 1
ATOM 725 O O . LEU A 1 94 ? 7.702 -1.806 -8.651 1.00 96.44 94 LEU A O 1
ATOM 729 N N . SER A 1 95 ? 8.265 0.362 -8.499 1.00 97.19 95 SER A N 1
ATOM 730 C CA . SER A 1 95 ? 8.287 0.414 -7.039 1.00 97.19 95 SER A CA 1
ATOM 731 C C . SER A 1 95 ? 7.207 1.361 -6.551 1.00 97.19 95 SER A C 1
ATOM 733 O O . SER A 1 95 ? 7.272 2.553 -6.844 1.00 97.19 95 SER A O 1
ATOM 735 N N . LEU A 1 96 ? 6.229 0.836 -5.822 1.00 96.69 96 LEU A N 1
ATOM 736 C CA . LEU A 1 96 ? 5.207 1.607 -5.130 1.00 96.69 96 LEU A CA 1
ATOM 737 C C . LEU A 1 96 ? 5.699 1.913 -3.719 1.00 96.69 96 LEU A C 1
ATOM 739 O O . LEU A 1 96 ? 5.978 0.998 -2.945 1.00 96.69 96 LEU A O 1
ATOM 743 N N . VAL A 1 97 ? 5.853 3.199 -3.422 1.00 94.12 97 VAL A N 1
ATOM 744 C CA . VAL A 1 97 ? 6.438 3.661 -2.162 1.00 94.12 97 VAL A CA 1
ATOM 745 C C . VAL A 1 97 ? 5.695 4.862 -1.610 1.00 94.12 97 VAL A C 1
ATOM 747 O O . VAL A 1 97 ? 5.192 5.709 -2.357 1.00 94.12 97 VAL A O 1
ATOM 750 N N . ASP A 1 98 ? 5.688 4.968 -0.293 1.00 88.81 98 ASP A N 1
ATOM 751 C CA . ASP A 1 98 ? 5.129 6.108 0.409 1.00 88.81 98 ASP A CA 1
ATOM 752 C C . ASP A 1 98 ? 6.017 7.341 0.215 1.00 88.81 98 ASP A C 1
ATOM 754 O O . ASP A 1 98 ? 7.249 7.272 0.161 1.00 88.81 98 ASP A O 1
ATOM 758 N N . ASN A 1 99 ? 5.386 8.508 0.087 1.00 85.50 99 ASN A N 1
ATOM 759 C CA . ASN A 1 99 ? 6.080 9.787 -0.070 1.00 85.50 99 ASN A CA 1
ATOM 760 C C . ASN A 1 99 ? 6.351 10.447 1.294 1.00 85.50 99 ASN A C 1
ATOM 762 O O . ASN A 1 99 ? 5.937 11.577 1.552 1.00 85.50 99 ASN A O 1
ATOM 766 N N . ASP A 1 100 ? 7.029 9.723 2.176 1.00 85.31 100 ASP A N 1
ATOM 767 C CA . ASP A 1 100 ? 7.417 10.155 3.518 1.00 85.31 100 ASP A CA 1
ATOM 768 C C . ASP A 1 100 ? 8.863 10.699 3.553 1.00 85.31 100 ASP A C 1
ATOM 770 O O . ASP A 1 100 ? 9.487 11.002 2.533 1.00 85.31 100 ASP A O 1
ATOM 774 N N . SER A 1 101 ? 9.406 10.917 4.754 1.00 82.44 101 SER A N 1
ATOM 775 C CA . SER A 1 101 ? 10.664 11.654 4.933 1.00 82.44 101 SER A CA 1
ATOM 776 C C . SER A 1 101 ? 11.904 10.982 4.330 1.00 82.44 101 SER A C 1
ATOM 778 O O . SER A 1 101 ? 12.883 11.678 4.052 1.00 82.44 101 SER A O 1
ATOM 780 N N . ASP A 1 102 ? 11.899 9.660 4.140 1.00 86.44 102 ASP A N 1
ATOM 781 C CA . ASP A 1 102 ? 13.056 8.911 3.635 1.00 86.44 102 ASP A CA 1
ATOM 782 C C . ASP A 1 102 ? 13.007 8.662 2.115 1.00 86.44 102 ASP A C 1
ATOM 784 O O . ASP A 1 102 ? 13.983 8.162 1.544 1.00 86.44 102 ASP A O 1
ATOM 788 N N . ILE A 1 103 ? 11.960 9.126 1.418 1.00 88.88 103 ILE A N 1
ATOM 789 C CA . ILE A 1 103 ? 11.828 8.963 -0.035 1.00 88.88 103 ILE A CA 1
ATOM 790 C C . ILE A 1 103 ? 13.051 9.490 -0.796 1.00 88.88 103 ILE A C 1
ATOM 792 O O . ILE A 1 103 ? 13.595 8.809 -1.659 1.00 88.88 103 ILE A O 1
ATOM 796 N N . ASN A 1 104 ? 13.578 10.666 -0.438 1.00 90.38 104 ASN A N 1
ATOM 797 C CA . ASN A 1 104 ? 14.732 11.254 -1.130 1.00 90.38 104 ASN A CA 1
ATOM 798 C C . ASN A 1 104 ? 16.003 10.398 -1.003 1.00 90.38 104 ASN A C 1
ATOM 800 O O . ASN A 1 104 ? 16.831 10.381 -1.917 1.00 90.38 104 ASN A O 1
ATOM 804 N N . TRP A 1 105 ? 16.164 9.677 0.110 1.00 92.25 105 TRP A N 1
ATOM 805 C CA . TRP A 1 105 ? 17.268 8.734 0.275 1.00 92.25 105 TRP A CA 1
ATOM 806 C C . TRP A 1 105 ? 17.124 7.552 -0.691 1.00 92.25 105 TRP A C 1
ATOM 808 O O . TRP A 1 105 ? 18.099 7.191 -1.357 1.00 92.25 105 TRP A O 1
ATOM 818 N N . LEU A 1 106 ? 15.908 7.016 -0.834 1.00 91.75 106 LEU A N 1
ATOM 819 C CA . LEU A 1 106 ? 15.611 5.945 -1.781 1.00 91.75 106 LEU A CA 1
ATOM 820 C C . LEU A 1 106 ? 15.875 6.401 -3.221 1.00 91.75 106 LEU A C 1
ATOM 822 O O . LEU A 1 106 ? 16.618 5.750 -3.952 1.00 91.75 106 LEU A O 1
ATOM 826 N N . LEU A 1 107 ? 15.337 7.557 -3.617 1.00 92.00 107 LEU A N 1
ATOM 827 C CA . LEU A 1 107 ? 15.491 8.080 -4.976 1.00 92.00 107 LEU A CA 1
ATOM 828 C C . LEU A 1 107 ? 16.967 8.317 -5.339 1.00 92.00 107 LEU A C 1
ATOM 830 O O . LEU A 1 107 ? 17.400 8.010 -6.453 1.00 92.00 107 LEU A O 1
ATOM 834 N N . LYS A 1 108 ? 17.778 8.783 -4.378 1.00 91.31 108 LYS A N 1
ATOM 835 C CA . LYS A 1 108 ? 19.229 8.919 -4.555 1.00 91.31 108 LYS A CA 1
ATOM 836 C C . LYS A 1 108 ? 19.903 7.567 -4.802 1.00 91.31 108 LYS A C 1
ATOM 838 O O . LYS A 1 108 ? 20.756 7.490 -5.684 1.00 91.31 108 LYS A O 1
ATOM 843 N N . LYS A 1 109 ? 19.513 6.504 -4.085 1.00 92.19 109 LYS A N 1
ATOM 844 C CA . LYS A 1 109 ? 20.032 5.147 -4.329 1.00 92.19 109 LYS A CA 1
ATOM 845 C C . LYS A 1 109 ? 19.714 4.656 -5.741 1.00 92.19 109 LYS A C 1
ATOM 847 O O . LYS A 1 109 ? 20.612 4.132 -6.399 1.00 92.19 109 LYS A O 1
ATOM 852 N N . TYR A 1 110 ? 18.488 4.856 -6.227 1.00 92.81 110 TYR A N 1
ATOM 853 C CA . TYR A 1 110 ? 18.113 4.481 -7.598 1.00 92.81 110 TYR A CA 1
ATOM 854 C C . TYR A 1 110 ? 18.968 5.210 -8.636 1.00 92.81 110 TYR A C 1
ATOM 856 O O . TYR A 1 110 ? 19.542 4.569 -9.516 1.00 92.81 110 TYR A O 1
ATOM 864 N N . SER A 1 111 ? 19.117 6.530 -8.487 1.00 89.81 111 SER A N 1
ATOM 865 C CA . SER A 1 111 ? 19.938 7.346 -9.387 1.00 89.81 111 SER A CA 1
ATOM 866 C C . SER A 1 111 ? 21.410 6.918 -9.375 1.00 89.81 111 SER A C 1
ATOM 868 O O . SER A 1 111 ? 22.001 6.736 -10.434 1.00 89.81 111 SER A O 1
ATOM 870 N N . GLN A 1 112 ? 21.994 6.680 -8.196 1.00 92.25 112 GLN A N 1
ATOM 871 C CA . GLN A 1 112 ? 23.395 6.259 -8.061 1.00 92.25 112 GLN A CA 1
ATOM 872 C C . GLN A 1 112 ? 23.691 4.891 -8.688 1.00 92.25 112 GLN A C 1
ATOM 874 O O . GLN A 1 112 ? 24.822 4.648 -9.101 1.00 92.25 112 GLN A O 1
ATOM 879 N N . ASN A 1 113 ? 22.693 4.008 -8.756 1.00 91.12 113 ASN A N 1
ATOM 880 C CA . ASN A 1 113 ? 22.832 2.663 -9.314 1.00 91.12 113 ASN A CA 1
ATOM 881 C C . ASN A 1 113 ? 22.299 2.549 -10.751 1.00 91.12 113 ASN A C 1
ATOM 883 O O . ASN A 1 113 ? 22.308 1.455 -11.305 1.00 91.12 113 ASN A O 1
ATOM 887 N N . ASN A 1 114 ? 21.867 3.659 -11.365 1.00 88.44 114 ASN A N 1
ATOM 888 C CA . ASN A 1 114 ? 21.304 3.708 -12.720 1.00 88.44 114 ASN A CA 1
ATOM 889 C C . ASN A 1 114 ? 20.156 2.707 -12.956 1.00 88.44 114 ASN A C 1
ATOM 891 O O . ASN A 1 114 ? 20.025 2.156 -14.050 1.00 88.44 114 ASN A O 1
ATOM 895 N N . ILE A 1 115 ? 19.328 2.474 -11.935 1.00 89.38 115 ILE A N 1
ATOM 896 C CA . ILE A 1 115 ? 18.193 1.547 -12.019 1.00 89.38 115 ILE A CA 1
ATOM 897 C C . ILE A 1 115 ? 17.106 2.161 -12.909 1.00 89.38 115 ILE A C 1
ATOM 899 O O . ILE A 1 115 ? 16.685 3.295 -12.675 1.00 89.38 115 ILE A O 1
ATOM 903 N N . LYS A 1 116 ? 16.623 1.409 -13.907 1.00 85.06 116 LYS A N 1
ATOM 904 C CA . LYS A 1 116 ? 15.622 1.884 -14.885 1.00 85.06 116 LYS A CA 1
ATOM 905 C C . LYS A 1 116 ? 14.175 1.721 -14.426 1.00 85.06 116 LYS A C 1
ATOM 907 O O . LYS A 1 116 ? 13.269 2.213 -15.096 1.00 85.06 116 LYS A O 1
ATOM 912 N N . SER A 1 117 ? 13.960 1.023 -13.313 1.00 89.88 117 SER A N 1
ATOM 913 C CA . SER A 1 117 ? 12.648 0.856 -12.681 1.00 89.88 117 SER A CA 1
ATOM 914 C C . SER A 1 117 ? 11.951 2.204 -12.502 1.00 89.88 117 SER A C 1
ATOM 916 O O . SER A 1 117 ? 12.568 3.191 -12.088 1.00 89.88 117 SER A O 1
ATOM 918 N N . MET A 1 118 ? 10.651 2.227 -12.781 1.00 93.19 118 MET A N 1
ATOM 919 C CA . MET A 1 118 ? 9.802 3.368 -12.451 1.00 93.19 118 MET A CA 1
ATOM 920 C C . MET A 1 118 ? 9.503 3.362 -10.951 1.00 93.19 118 MET A C 1
ATOM 922 O O . MET A 1 118 ? 9.401 2.298 -10.342 1.00 93.19 118 MET A O 1
ATOM 926 N N . ILE A 1 119 ? 9.358 4.540 -10.352 1.00 95.75 119 ILE A N 1
ATOM 927 C CA . ILE A 1 119 ? 8.946 4.682 -8.954 1.00 95.75 119 ILE A CA 1
ATOM 928 C C . ILE A 1 119 ? 7.623 5.438 -8.923 1.00 95.75 119 ILE A C 1
ATOM 930 O O . ILE A 1 119 ? 7.516 6.527 -9.487 1.00 95.75 119 ILE A O 1
ATOM 934 N N . LEU A 1 120 ? 6.627 4.853 -8.271 1.00 96.31 120 LEU A N 1
ATOM 935 C CA . LEU A 1 120 ? 5.321 5.438 -8.023 1.00 96.31 120 LEU A CA 1
ATOM 936 C C . LEU A 1 120 ? 5.274 5.882 -6.560 1.00 96.31 120 LEU A C 1
ATOM 938 O O . LEU A 1 120 ? 5.274 5.057 -5.650 1.00 96.31 120 LEU A O 1
ATOM 942 N N . CYS A 1 121 ? 5.255 7.191 -6.336 1.00 94.88 121 CYS A N 1
ATOM 943 C CA . CYS A 1 121 ? 5.047 7.767 -5.016 1.00 94.88 121 CYS A CA 1
ATOM 944 C C . CYS A 1 121 ? 3.547 7.871 -4.742 1.00 94.88 121 CYS A C 1
ATOM 946 O O . CYS A 1 121 ? 2.837 8.581 -5.466 1.00 94.88 121 CYS A O 1
ATOM 948 N N . GLN A 1 122 ? 3.081 7.200 -3.690 1.00 92.62 122 GLN A N 1
ATOM 949 C CA . GLN A 1 122 ? 1.683 7.263 -3.278 1.00 92.62 122 GLN A CA 1
ATOM 950 C C . GLN A 1 122 ? 1.338 8.665 -2.742 1.00 92.62 122 GLN A C 1
ATOM 952 O O . GLN A 1 122 ? 2.180 9.308 -2.102 1.00 92.62 122 GLN A O 1
ATOM 957 N N . PRO A 1 123 ? 0.128 9.189 -3.018 1.00 89.00 123 PRO A N 1
ATOM 958 C CA . PRO A 1 123 ? -0.335 10.445 -2.431 1.00 89.00 123 PRO A CA 1
ATOM 959 C C . PRO A 1 123 ? -0.727 10.283 -0.955 1.00 89.00 123 PRO A C 1
ATOM 961 O O . PRO A 1 123 ? -0.571 11.220 -0.176 1.00 89.00 123 PRO A O 1
ATOM 964 N N . LYS A 1 124 ? -1.235 9.102 -0.596 1.00 89.81 124 LYS A N 1
ATOM 965 C CA . LYS A 1 124 ? -1.764 8.690 0.707 1.00 89.81 124 LYS A CA 1
ATOM 966 C C . LYS A 1 124 ? -1.334 7.234 0.938 1.00 89.81 124 LYS A C 1
ATOM 968 O O . LYS A 1 124 ? -1.122 6.524 -0.044 1.00 89.81 124 LYS A O 1
ATOM 973 N N . ASP A 1 125 ? -1.182 6.814 2.193 1.00 90.81 125 ASP A N 1
ATOM 974 C CA . ASP A 1 125 ? -0.921 5.402 2.513 1.00 90.81 125 ASP A CA 1
ATOM 975 C C . ASP A 1 125 ? -2.152 4.524 2.205 1.00 90.81 125 ASP A C 1
ATOM 977 O O . ASP A 1 125 ? -3.229 5.023 1.836 1.00 90.81 125 ASP A O 1
ATOM 981 N N . TYR A 1 126 ? -1.983 3.204 2.305 1.00 92.62 126 TYR A N 1
ATOM 982 C CA . TYR A 1 126 ? -3.041 2.242 2.009 1.00 92.62 126 TYR A CA 1
ATOM 983 C C . TYR A 1 126 ? -4.284 2.485 2.875 1.00 92.62 126 TYR A C 1
ATOM 985 O O . TYR A 1 126 ? -5.383 2.636 2.341 1.00 92.62 126 TYR A O 1
ATOM 993 N N . GLU A 1 127 ? -4.126 2.599 4.195 1.00 94.06 127 GLU A N 1
ATOM 994 C CA . GLU A 1 127 ? -5.238 2.788 5.126 1.00 94.06 127 GLU A CA 1
ATOM 995 C C . GLU A 1 127 ? -5.992 4.095 4.864 1.00 94.06 127 GLU A C 1
ATOM 997 O O . GLU A 1 127 ? -7.221 4.099 4.860 1.00 94.06 127 GLU A O 1
ATOM 1002 N N . THR A 1 128 ? -5.291 5.197 4.587 1.00 93.56 128 THR A N 1
ATOM 1003 C CA . THR A 1 128 ? -5.937 6.472 4.245 1.00 93.56 128 THR A CA 1
ATOM 1004 C C . THR A 1 128 ? -6.709 6.365 2.928 1.00 93.56 128 THR A C 1
ATOM 1006 O O . THR A 1 128 ? -7.785 6.947 2.800 1.00 93.56 128 THR A O 1
ATOM 1009 N N . SER A 1 129 ? -6.195 5.607 1.955 1.00 94.62 129 SER A N 1
ATOM 1010 C CA . SER A 1 129 ? -6.902 5.362 0.691 1.00 94.62 129 SER A CA 1
ATOM 1011 C C . SER A 1 129 ? -8.202 4.582 0.917 1.00 94.62 129 SER A C 1
ATOM 1013 O O . SER A 1 129 ? -9.221 4.924 0.323 1.00 94.62 129 SER A O 1
ATOM 1015 N N . ILE A 1 130 ? -8.197 3.600 1.827 1.00 95.56 130 ILE A N 1
ATOM 1016 C CA . ILE A 1 130 ? -9.402 2.861 2.233 1.00 95.56 130 ILE A CA 1
ATOM 1017 C C . ILE A 1 130 ? -10.401 3.763 2.964 1.00 95.56 130 ILE A C 1
ATOM 1019 O O . ILE A 1 130 ? -11.589 3.751 2.648 1.00 95.56 130 ILE A O 1
ATOM 1023 N N . VAL A 1 131 ? -9.929 4.578 3.911 1.00 95.38 131 VAL A N 1
ATOM 1024 C CA . VAL A 1 131 ? -10.775 5.523 4.660 1.00 95.38 131 VAL A CA 1
ATOM 1025 C C . VAL A 1 131 ? -11.484 6.506 3.724 1.00 95.38 131 VAL A C 1
ATOM 1027 O O . VAL A 1 131 ? -12.634 6.856 3.973 1.00 95.38 131 VAL A O 1
ATOM 1030 N N . GLY A 1 132 ? -10.854 6.903 2.617 1.00 93.12 132 GLY A N 1
ATOM 1031 C CA . GLY A 1 132 ? -11.468 7.780 1.615 1.00 93.12 132 GLY A CA 1
ATOM 1032 C C . GLY A 1 132 ? -12.632 7.162 0.828 1.00 93.12 132 GLY A C 1
ATOM 1033 O O . GLY A 1 132 ? -13.347 7.886 0.138 1.00 93.12 132 GLY A O 1
ATOM 1034 N N . MET A 1 133 ? -12.854 5.847 0.910 1.00 93.94 133 MET A N 1
ATOM 1035 C CA . MET A 1 133 ? -13.909 5.177 0.148 1.00 93.94 133 MET A CA 1
ATOM 1036 C C . MET A 1 133 ? -15.294 5.462 0.737 1.00 93.94 133 MET A C 1
ATOM 1038 O O . MET A 1 133 ? -15.543 5.229 1.922 1.00 93.94 133 MET A O 1
ATOM 1042 N N . GLY A 1 134 ? -16.250 5.843 -0.116 1.00 93.81 134 GLY A N 1
ATOM 1043 C CA . GLY A 1 134 ? -17.648 6.020 0.296 1.00 93.81 134 GLY A CA 1
ATOM 1044 C C . GLY A 1 134 ? -18.247 4.747 0.902 1.00 93.81 134 GLY A C 1
ATOM 1045 O O . GLY A 1 134 ? -18.838 4.792 1.978 1.00 93.81 134 GLY A O 1
ATOM 1046 N N . VAL A 1 135 ? -18.005 3.586 0.276 1.00 96.06 135 VAL A N 1
ATOM 1047 C CA . VAL A 1 135 ? -18.480 2.293 0.799 1.00 96.06 135 VAL A CA 1
ATOM 1048 C C . VAL A 1 135 ? -17.914 1.992 2.188 1.00 96.06 135 VAL A C 1
ATOM 1050 O O . VAL A 1 135 ? -18.657 1.522 3.047 1.00 96.06 135 VAL A O 1
ATOM 1053 N N . PHE A 1 136 ? -16.643 2.320 2.450 1.00 96.94 136 PHE A N 1
ATOM 1054 C CA . PHE A 1 136 ? -16.038 2.150 3.772 1.00 96.94 136 PHE A CA 1
ATOM 1055 C C . PHE A 1 136 ? -16.727 3.046 4.801 1.00 96.94 136 PHE A C 1
ATOM 1057 O O . PHE A 1 136 ? -17.147 2.555 5.847 1.00 96.94 136 PHE A O 1
ATOM 1064 N N . GLN A 1 137 ? -16.934 4.328 4.488 1.00 95.81 137 GLN A N 1
ATOM 1065 C CA . GLN A 1 137 ? -17.610 5.257 5.400 1.00 95.81 137 GLN A CA 1
ATOM 1066 C C . GLN A 1 137 ? -19.034 4.818 5.766 1.00 95.81 137 GLN A C 1
ATOM 1068 O O . GLN A 1 137 ? -19.502 5.094 6.870 1.00 95.81 137 GLN A O 1
ATOM 1073 N N . GLU A 1 138 ? -19.706 4.067 4.895 1.00 95.00 138 GLU A N 1
ATOM 1074 C CA . GLU A 1 138 ? -21.033 3.522 5.179 1.00 95.00 138 GLU A CA 1
ATOM 1075 C C . GLU A 1 138 ? -21.038 2.240 6.029 1.00 95.00 138 GLU A C 1
ATOM 1077 O O . GLU A 1 138 ? -22.095 1.889 6.550 1.00 95.00 138 GLU A O 1
ATOM 1082 N N . CYS A 1 139 ? -19.922 1.508 6.144 1.00 96.38 139 CYS A N 1
ATOM 1083 C CA . CYS A 1 139 ? -19.904 0.183 6.791 1.00 96.38 139 CYS A CA 1
ATOM 1084 C C . CYS A 1 139 ? -18.738 -0.074 7.758 1.00 96.38 139 CYS A C 1
ATOM 1086 O O . CYS A 1 139 ? -18.643 -1.165 8.317 1.00 96.38 139 CYS A O 1
ATOM 1088 N N . TRP A 1 140 ? -17.857 0.898 7.999 1.00 97.62 140 TRP A N 1
ATOM 1089 C CA . TRP A 1 140 ? -16.660 0.701 8.824 1.00 97.62 140 TRP A CA 1
ATOM 1090 C C . TRP A 1 140 ? -16.971 0.254 10.260 1.00 97.62 140 TRP A C 1
ATOM 1092 O O . TRP A 1 140 ? -16.202 -0.514 10.833 1.00 97.62 140 TRP A O 1
ATOM 1102 N N . MET A 1 141 ? -18.090 0.703 10.847 1.00 97.81 141 MET A N 1
ATOM 1103 C CA . MET A 1 141 ? -18.474 0.278 12.196 1.00 97.81 141 MET A CA 1
ATOM 1104 C C . MET A 1 141 ? -18.821 -1.212 12.231 1.00 97.81 141 MET A C 1
ATOM 1106 O O . MET A 1 141 ? -18.329 -1.932 13.098 1.00 97.81 141 MET A O 1
ATOM 1110 N N . ASP A 1 142 ? -19.612 -1.673 11.261 1.00 97.44 142 ASP A N 1
ATOM 1111 C CA . ASP A 1 142 ? -19.984 -3.082 11.130 1.00 97.44 142 ASP A CA 1
ATOM 1112 C C . ASP A 1 142 ? -18.744 -3.939 10.863 1.00 97.44 142 ASP A C 1
ATOM 1114 O O . ASP A 1 142 ? -18.546 -4.961 11.516 1.00 97.44 142 ASP A O 1
ATOM 1118 N N . LEU A 1 143 ? -17.858 -3.476 9.974 1.00 97.50 143 LEU A N 1
ATOM 1119 C CA . LEU A 1 143 ? -16.575 -4.119 9.700 1.00 97.50 143 LEU A CA 1
ATOM 1120 C C . LEU A 1 143 ? -15.736 -4.279 10.978 1.00 97.50 143 LEU A C 1
ATOM 1122 O O . LEU A 1 143 ? -15.201 -5.357 11.241 1.00 97.50 143 LEU A O 1
ATOM 1126 N N . PHE A 1 144 ? -15.597 -3.218 11.777 1.00 97.38 144 PHE A N 1
ATOM 1127 C CA . PHE A 1 144 ? -14.779 -3.264 12.989 1.00 97.38 144 PHE A CA 1
ATOM 1128 C C . PHE A 1 144 ? -15.401 -4.177 14.050 1.00 97.38 144 PHE A C 1
ATOM 1130 O O . PHE A 1 144 ? -14.672 -4.969 14.649 1.00 97.38 144 PHE A O 1
ATOM 1137 N N . GLU A 1 145 ? -16.721 -4.125 14.251 1.00 96.69 145 GLU A N 1
ATOM 1138 C CA . GLU A 1 145 ? -17.432 -5.011 15.185 1.00 96.69 145 GLU A CA 1
ATOM 1139 C C . GLU A 1 145 ? -17.394 -6.477 14.754 1.00 96.69 145 GLU A C 1
ATOM 1141 O O . GLU A 1 145 ? -17.290 -7.358 15.605 1.00 96.69 145 GLU A O 1
ATOM 1146 N N . GLU A 1 146 ? -17.437 -6.761 13.453 1.00 95.44 146 GLU A N 1
ATOM 1147 C CA . GLU A 1 146 ? -17.371 -8.129 12.944 1.00 95.44 146 GLU A CA 1
ATOM 1148 C C . GLU A 1 146 ? -15.998 -8.761 13.195 1.00 95.44 146 GLU A C 1
ATOM 1150 O O . GLU A 1 146 ? -15.911 -9.906 13.646 1.00 95.44 146 GLU A O 1
ATOM 1155 N N . VAL A 1 147 ? -14.916 -8.005 12.977 1.00 94.25 147 VAL A N 1
ATOM 1156 C CA . VAL A 1 147 ? -13.552 -8.504 13.216 1.00 94.25 147 VAL A CA 1
ATOM 1157 C C . VAL A 1 147 ? -13.200 -8.495 14.705 1.00 94.25 147 VAL A C 1
ATOM 1159 O O . VAL A 1 147 ? -12.606 -9.442 15.225 1.00 94.25 147 VAL A O 1
ATOM 1162 N N . TYR A 1 148 ? -13.569 -7.427 15.408 1.00 95.88 148 TYR A N 1
ATOM 1163 C CA . TYR A 1 148 ? -13.280 -7.218 16.820 1.00 95.88 148 TYR A CA 1
ATOM 1164 C C . TYR A 1 148 ? -14.531 -6.737 17.557 1.00 95.88 148 TYR A C 1
ATOM 1166 O O . TYR A 1 148 ? -14.667 -5.538 17.795 1.00 95.88 148 TYR A O 1
ATOM 1174 N N . PRO A 1 149 ? -15.405 -7.645 18.024 1.00 96.69 149 PRO A N 1
ATOM 1175 C CA . PRO A 1 149 ? -16.577 -7.249 18.795 1.00 96.69 149 PRO A CA 1
ATOM 1176 C C . PRO A 1 149 ? -16.192 -6.409 20.019 1.00 96.69 149 PRO A C 1
ATOM 1178 O O . PRO A 1 149 ? -15.440 -6.884 20.883 1.00 96.69 149 PRO A O 1
ATOM 1181 N N . PHE A 1 150 ? -16.699 -5.179 20.142 1.00 96.44 150 PHE A N 1
ATOM 1182 C CA . PHE A 1 150 ? -16.192 -4.195 21.113 1.00 96.44 150 PHE A CA 1
ATOM 1183 C C . PHE A 1 150 ? -16.239 -4.710 22.551 1.00 96.44 150 PHE A C 1
ATOM 1185 O O . PHE A 1 150 ? -15.308 -4.516 23.334 1.00 96.44 150 PHE A O 1
ATOM 1192 N N . LYS A 1 151 ? -17.296 -5.453 22.895 1.00 94.62 151 LYS A N 1
ATOM 1193 C CA . LYS A 1 151 ? -17.469 -6.065 24.221 1.00 94.62 151 LYS A CA 1
ATOM 1194 C C . LYS A 1 151 ? -16.290 -6.957 24.631 1.00 94.62 151 LYS A C 1
ATOM 1196 O O . LYS A 1 151 ? -15.966 -7.022 25.815 1.00 94.62 151 LYS A O 1
ATOM 1201 N N . ASN A 1 152 ? -15.676 -7.641 23.669 1.00 96.12 152 ASN A N 1
ATOM 1202 C CA . ASN A 1 152 ? -14.596 -8.598 23.904 1.00 96.12 152 ASN A CA 1
ATOM 1203 C C . ASN A 1 152 ? -13.213 -7.999 23.604 1.00 96.12 152 ASN A C 1
ATOM 1205 O O . ASN A 1 152 ? -12.219 -8.471 24.149 1.00 96.12 152 ASN A O 1
ATOM 1209 N N . TYR A 1 153 ? -13.155 -6.962 22.764 1.00 96.25 153 TYR A N 1
ATOM 1210 C CA . TYR A 1 153 ? -11.915 -6.415 22.208 1.00 96.25 153 TYR A CA 1
ATOM 1211 C C . TYR A 1 153 ? -11.776 -4.903 22.401 1.00 96.25 153 TYR A C 1
ATOM 1213 O O . TYR A 1 153 ? -11.097 -4.241 21.620 1.00 96.25 153 TYR A O 1
ATOM 1221 N N . LYS A 1 154 ? -12.379 -4.340 23.456 1.00 93.94 154 LYS A N 1
ATOM 1222 C CA . LYS A 1 154 ? -12.316 -2.902 23.772 1.00 93.94 154 LYS A CA 1
ATOM 1223 C C . LYS A 1 154 ? -10.898 -2.334 23.657 1.00 93.94 154 LYS A C 1
ATOM 1225 O O . LYS A 1 154 ? -10.724 -1.258 23.096 1.00 93.94 154 LYS A O 1
ATOM 1230 N N . ASP A 1 155 ? -9.882 -3.062 24.114 1.00 93.00 155 ASP A N 1
ATOM 1231 C CA . ASP A 1 155 ? -8.487 -2.612 24.057 1.00 93.00 155 ASP A CA 1
ATOM 1232 C C . ASP A 1 155 ? -8.019 -2.270 22.632 1.00 93.00 155 ASP A C 1
ATOM 1234 O O . ASP A 1 155 ? -7.291 -1.292 22.456 1.00 93.00 155 ASP A O 1
ATOM 1238 N N . ASN A 1 156 ? -8.474 -2.993 21.600 1.00 95.38 156 ASN A N 1
ATOM 1239 C CA . ASN A 1 156 ? -8.165 -2.697 20.196 1.00 95.38 156 ASN A CA 1
ATOM 1240 C C . ASN A 1 156 ? -8.682 -1.313 19.774 1.00 95.38 156 ASN A C 1
ATOM 1242 O O . ASN A 1 156 ? -7.964 -0.581 19.092 1.00 95.38 156 ASN A O 1
ATOM 1246 N N . TYR A 1 157 ? -9.874 -0.932 20.238 1.00 94.94 157 TYR A N 1
ATOM 1247 C CA . TYR A 1 157 ? -10.476 0.385 20.003 1.00 94.94 157 TYR A CA 1
ATOM 1248 C C . TYR A 1 157 ? -9.815 1.484 20.832 1.00 94.94 157 TYR A C 1
ATOM 1250 O O . TYR A 1 157 ? -9.889 2.652 20.479 1.00 94.94 157 TYR A O 1
ATOM 1258 N N . ILE A 1 158 ? -9.139 1.143 21.930 1.00 92.75 158 ILE A N 1
ATOM 1259 C CA . ILE A 1 158 ? -8.423 2.133 22.742 1.00 92.75 158 ILE A CA 1
ATOM 1260 C C . ILE A 1 158 ? -7.002 2.387 22.214 1.00 92.75 158 ILE A C 1
ATOM 1262 O O . ILE A 1 158 ? -6.465 3.483 22.392 1.00 92.75 158 ILE A O 1
ATOM 1266 N N . LYS A 1 159 ? -6.380 1.423 21.517 1.00 93.31 159 LYS A N 1
ATOM 1267 C CA . LYS A 1 159 ? -5.013 1.561 20.977 1.00 93.31 159 LYS A CA 1
ATOM 1268 C C . LYS A 1 159 ? -4.761 2.864 20.198 1.00 93.31 159 LYS A C 1
ATOM 1270 O O . LYS A 1 159 ? -3.703 3.442 20.457 1.00 93.31 159 LYS A O 1
ATOM 1275 N N . PRO A 1 160 ? -5.655 3.367 19.321 1.00 93.50 160 PRO A N 1
ATOM 1276 C CA . PRO A 1 160 ? -5.441 4.640 18.624 1.00 93.50 160 PRO A CA 1
ATOM 1277 C C . PRO A 1 160 ? -5.126 5.823 19.554 1.00 93.50 160 PRO A C 1
ATOM 1279 O O . PRO A 1 160 ? -4.315 6.679 19.205 1.00 93.50 160 PRO A O 1
ATOM 1282 N N . PHE A 1 161 ? -5.683 5.828 20.768 1.00 91.38 161 PHE A N 1
ATOM 1283 C CA . PHE A 1 161 ? -5.536 6.909 21.746 1.00 91.38 161 PHE A CA 1
ATOM 1284 C C . PHE A 1 161 ? -4.289 6.784 22.628 1.00 91.38 161 PHE A C 1
ATOM 1286 O O . PHE A 1 161 ? -3.781 7.790 23.113 1.00 91.38 161 PHE A O 1
ATOM 1293 N N . VAL A 1 162 ? -3.799 5.563 22.875 1.00 88.94 162 VAL A N 1
ATOM 1294 C CA . VAL A 1 162 ? -2.793 5.316 23.934 1.00 88.94 162 VAL A CA 1
ATOM 1295 C C . VAL A 1 162 ? -1.556 4.556 23.475 1.00 88.94 162 VAL A C 1
ATOM 1297 O O . VAL A 1 162 ? -0.513 4.613 24.128 1.00 88.94 162 VAL A O 1
ATOM 1300 N N . SER A 1 163 ? -1.647 3.814 22.372 1.00 89.56 163 SER A N 1
ATOM 1301 C CA . SER A 1 163 ? -0.563 2.945 21.927 1.00 89.56 163 SER A CA 1
ATOM 1302 C C . SER A 1 163 ? 0.661 3.767 21.551 1.00 89.56 163 SER A C 1
ATOM 1304 O O . SER A 1 163 ? 0.565 4.768 20.840 1.00 89.56 163 SER A O 1
ATOM 1306 N N . LYS A 1 164 ? 1.853 3.306 21.939 1.00 88.69 164 LYS A N 1
ATOM 1307 C CA . LYS A 1 164 ? 3.112 3.904 21.466 1.00 88.69 164 LYS A CA 1
ATOM 1308 C C . LYS A 1 164 ? 3.248 3.825 19.944 1.00 88.69 164 LYS A C 1
ATOM 1310 O O . LYS A 1 164 ? 3.859 4.715 19.366 1.00 88.69 164 LYS A O 1
ATOM 1315 N N . ASN A 1 165 ? 2.622 2.823 19.327 1.00 89.69 165 ASN A N 1
ATOM 1316 C CA . ASN A 1 165 ? 2.669 2.588 17.886 1.00 89.69 165 ASN A CA 1
ATOM 1317 C C . ASN A 1 165 ? 1.642 3.419 17.104 1.00 89.69 165 ASN A C 1
ATOM 1319 O O . ASN A 1 165 ? 1.764 3.511 15.892 1.00 89.69 165 ASN A O 1
ATOM 1323 N N . SER A 1 166 ? 0.652 4.027 17.774 1.00 90.31 166 SER A N 1
ATOM 1324 C CA . SER A 1 166 ? -0.264 4.968 17.115 1.00 90.31 166 SER A CA 1
ATOM 1325 C C . SER A 1 166 ? 0.524 6.184 16.614 1.00 90.31 166 SER A C 1
ATOM 1327 O O . SER A 1 166 ? 1.353 6.741 17.344 1.00 90.31 166 SER A O 1
ATOM 1329 N N . LYS A 1 167 ? 0.286 6.607 15.377 1.00 90.62 167 LYS A N 1
ATOM 1330 C CA . LYS A 1 167 ? 0.902 7.803 14.789 1.00 90.62 167 LYS A CA 1
ATOM 1331 C C . LYS A 1 167 ? 0.047 9.051 15.019 1.00 90.62 167 LYS A C 1
ATOM 1333 O O . LYS A 1 167 ? 0.560 10.164 14.875 1.00 90.62 167 LYS A O 1
ATOM 1338 N N . SER A 1 168 ? -1.196 8.894 15.480 1.00 90.88 168 SER A N 1
ATOM 1339 C CA . SER A 1 168 ? -2.091 10.023 15.725 1.00 90.88 168 SER A CA 1
ATOM 1340 C C . SER A 1 168 ? -1.670 10.872 16.920 1.00 90.88 168 SER A C 1
ATOM 1342 O O . SER A 1 168 ? -1.793 10.478 18.082 1.00 90.88 168 SER A O 1
ATOM 1344 N N . LYS A 1 169 ? -1.217 12.099 16.650 1.00 88.38 169 LYS A N 1
ATOM 1345 C CA . LYS A 1 169 ? -0.989 13.101 17.704 1.00 88.38 169 LYS A CA 1
ATOM 1346 C C . LYS A 1 169 ? -2.301 13.691 18.213 1.00 88.38 169 LYS A C 1
ATOM 1348 O O . LYS A 1 169 ? -2.397 13.963 19.405 1.00 88.38 169 LYS A O 1
ATOM 1353 N N . VAL A 1 170 ? -3.285 13.861 17.327 1.00 89.75 170 VAL A N 1
ATOM 1354 C CA . VAL A 1 170 ? -4.579 14.491 17.631 1.00 89.75 170 VAL A CA 1
ATOM 1355 C C . VAL A 1 170 ? -5.325 13.682 18.689 1.00 89.75 170 VAL A C 1
ATOM 1357 O O . VAL A 1 170 ? -5.624 14.206 19.764 1.00 89.75 170 VAL A O 1
ATOM 1360 N N . LEU A 1 171 ? -5.518 12.382 18.447 1.00 90.94 171 LEU A N 1
ATOM 1361 C CA . LEU A 1 171 ? -6.227 11.503 19.380 1.00 90.94 171 LEU A CA 1
ATOM 1362 C C . LEU A 1 171 ? -5.477 11.373 20.713 1.00 90.94 171 LEU A C 1
ATOM 1364 O O . LEU A 1 171 ? -6.079 11.459 21.784 1.00 90.94 171 LEU A O 1
ATOM 1368 N N . LYS A 1 172 ? -4.147 11.242 20.665 1.00 88.44 172 LYS A N 1
ATOM 1369 C CA . LYS A 1 172 ? -3.306 11.127 21.867 1.00 88.44 172 LYS A CA 1
ATOM 1370 C C . LYS A 1 172 ? -3.308 12.370 22.744 1.00 88.44 172 LYS A C 1
ATOM 1372 O O . LYS A 1 172 ? -3.216 12.247 23.959 1.00 88.44 172 LYS A O 1
ATOM 1377 N N . GLN A 1 173 ? -3.312 13.564 22.154 1.00 85.38 173 GLN A N 1
ATOM 1378 C CA . GLN A 1 173 ? -3.242 14.815 22.912 1.00 85.38 173 GLN A CA 1
ATOM 1379 C C . GLN A 1 173 ? -4.581 15.173 23.544 1.00 85.38 173 GLN A C 1
ATOM 1381 O O . GLN A 1 173 ? -4.605 15.633 24.681 1.00 85.38 173 GLN A O 1
ATOM 1386 N N . LYS A 1 174 ? -5.685 14.946 22.828 1.00 83.81 174 LYS A N 1
ATOM 1387 C CA . LYS A 1 174 ? -7.016 15.330 23.301 1.00 83.81 174 LYS A CA 1
ATOM 1388 C C . LYS A 1 174 ? -7.546 14.409 24.400 1.00 83.81 174 LYS A C 1
ATOM 1390 O O . LYS A 1 174 ? -8.196 14.881 25.322 1.00 83.81 174 LYS A O 1
ATOM 1395 N N . TYR A 1 175 ? -7.235 13.114 24.337 1.00 82.19 175 TYR A N 1
ATOM 1396 C CA . TYR A 1 175 ? -7.812 12.111 25.238 1.00 82.19 175 TYR A CA 1
ATOM 1397 C C . TYR A 1 175 ? -6.833 11.606 26.312 1.00 82.19 175 TYR A C 1
ATOM 1399 O O . TYR A 1 175 ? -6.890 10.443 26.715 1.00 82.19 175 TYR A O 1
ATOM 1407 N N . GLN A 1 176 ? -5.943 12.474 26.810 1.00 70.44 176 GLN A N 1
ATOM 1408 C CA . GLN A 1 176 ? -4.992 12.125 27.881 1.00 70.44 176 GLN A CA 1
ATOM 1409 C C . GLN A 1 176 ? -5.670 11.822 29.225 1.00 70.44 176 GLN A C 1
ATOM 1411 O O . GLN A 1 176 ? -5.174 10.986 29.977 1.00 70.44 176 GLN A O 1
ATOM 1416 N N . ASP A 1 177 ? -6.834 12.420 29.489 1.00 67.81 177 ASP A N 1
ATOM 1417 C CA . ASP A 1 177 ? -7.553 12.329 30.771 1.00 67.81 177 ASP A CA 1
ATOM 1418 C C . ASP A 1 177 ? -8.415 11.058 30.924 1.00 67.81 177 ASP A C 1
ATOM 1420 O O . ASP A 1 177 ? -9.315 10.984 31.761 1.00 67.81 177 ASP A O 1
ATOM 1424 N N . GLU A 1 178 ? -8.145 10.030 30.115 1.00 72.69 178 GLU A N 1
ATOM 1425 C CA . GLU A 1 178 ? -8.752 8.697 30.214 1.00 72.69 178 GLU A CA 1
ATOM 1426 C C . GLU A 1 178 ? -10.288 8.654 30.080 1.00 72.69 178 GLU A C 1
ATOM 1428 O O . GLU A 1 178 ? -10.929 7.692 30.511 1.00 72.69 178 GLU A O 1
ATOM 1433 N N . GLU A 1 179 ? -10.903 9.658 29.449 1.00 74.69 179 GLU A N 1
ATOM 1434 C CA . GLU A 1 179 ? -12.359 9.728 29.246 1.00 74.69 179 GLU A CA 1
ATOM 1435 C C . GLU A 1 179 ? -12.899 8.481 28.517 1.00 74.69 179 GLU A C 1
ATOM 1437 O O . GLU A 1 179 ? -13.946 7.933 28.878 1.00 74.69 179 GLU A O 1
ATOM 1442 N N . TYR A 1 180 ? -12.093 7.924 27.608 1.00 76.25 180 TYR A N 1
ATOM 1443 C CA . TYR A 1 180 ? -12.377 6.682 26.893 1.00 76.25 180 TYR A CA 1
ATOM 1444 C C . TYR A 1 180 ? -12.531 5.447 27.803 1.00 76.25 180 TYR A C 1
ATOM 1446 O O . TYR A 1 180 ? -13.144 4.450 27.412 1.00 76.25 180 TYR A O 1
ATOM 1454 N N . LYS A 1 181 ? -12.020 5.468 29.044 1.00 77.25 181 LYS A N 1
ATOM 1455 C CA . LYS A 1 181 ? -12.163 4.333 29.973 1.00 77.25 181 LYS A CA 1
ATOM 1456 C C . LYS A 1 181 ? -13.613 4.102 30.378 1.00 77.25 181 LYS A C 1
ATOM 1458 O O . LYS A 1 181 ? -13.987 2.952 30.618 1.00 77.25 181 LYS A O 1
ATOM 1463 N N . LYS A 1 182 ? -14.428 5.160 30.413 1.00 85.44 182 LYS A N 1
ATOM 1464 C CA . LYS A 1 182 ? -15.840 5.106 30.822 1.00 85.44 182 LYS A CA 1
ATOM 1465 C C . LYS A 1 182 ? -16.773 4.584 29.728 1.00 85.44 182 LYS A C 1
ATOM 1467 O O . LYS A 1 182 ? -17.880 4.169 30.059 1.00 85.44 182 LYS A O 1
ATOM 1472 N N . ILE A 1 183 ? -16.314 4.564 28.476 1.00 90.06 183 ILE A N 1
ATOM 1473 C CA . ILE A 1 183 ? -17.057 4.064 27.314 1.00 90.06 183 ILE A CA 1
ATOM 1474 C C . ILE A 1 183 ? -17.410 2.587 27.511 1.00 90.06 183 ILE A C 1
AT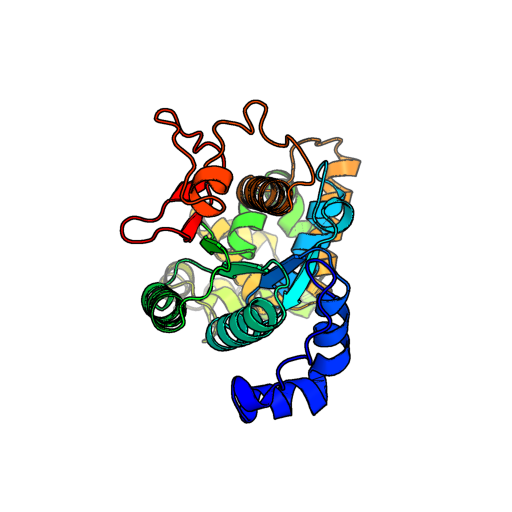OM 1476 O O . ILE A 1 183 ? -16.547 1.774 27.862 1.00 90.06 183 ILE A O 1
ATOM 1480 N N . LYS A 1 184 ? -18.667 2.227 27.269 1.00 92.12 184 LYS A N 1
ATOM 1481 C CA . LYS A 1 184 ? -19.178 0.856 27.379 1.00 92.12 184 LYS A CA 1
ATOM 1482 C C . LYS A 1 184 ? -19.569 0.255 26.038 1.00 92.12 184 LYS A C 1
ATOM 1484 O O . LYS A 1 184 ? -19.570 -0.970 25.939 1.00 92.12 184 LYS A O 1
ATOM 1489 N N . THR A 1 185 ? -19.866 1.081 25.040 1.00 95.38 185 THR A N 1
ATOM 1490 C CA . THR A 1 185 ? -20.209 0.624 23.689 1.00 95.38 185 THR A CA 1
ATOM 1491 C C . THR A 1 185 ? -19.389 1.339 22.626 1.00 95.38 185 THR A C 1
ATOM 1493 O O . THR A 1 185 ? -18.813 2.400 22.869 1.00 95.38 185 THR A O 1
ATOM 1496 N N . PHE A 1 186 ? -19.345 0.765 21.429 1.00 95.75 186 PHE A N 1
ATOM 1497 C CA . PHE A 1 186 ? -18.642 1.379 20.317 1.00 95.75 186 PHE A CA 1
ATOM 1498 C C . PHE A 1 186 ? -19.315 2.681 19.863 1.00 95.75 186 PHE A C 1
ATOM 1500 O O . PHE A 1 186 ? -18.636 3.676 19.643 1.00 95.75 186 PHE A O 1
ATOM 1507 N N . GLU A 1 187 ? -20.646 2.753 19.849 1.00 96.44 187 GLU A N 1
ATOM 1508 C CA . GLU A 1 187 ? -21.380 3.973 19.490 1.00 96.44 187 GLU A CA 1
ATOM 1509 C C . GLU A 1 187 ? -21.100 5.129 20.457 1.00 96.44 187 GLU A C 1
ATOM 1511 O O . GLU A 1 187 ? -21.084 6.288 20.047 1.00 96.44 187 GLU A O 1
ATOM 1516 N N . GLU A 1 188 ? -20.892 4.837 21.746 1.00 94.69 188 GLU A N 1
ATOM 1517 C CA . GLU A 1 188 ? -20.467 5.840 22.727 1.00 94.69 188 GLU A CA 1
ATOM 1518 C C . GLU A 1 188 ? -19.073 6.387 22.398 1.00 94.69 188 GLU A C 1
ATOM 1520 O O . GLU A 1 188 ? -18.846 7.586 22.552 1.00 94.69 188 GLU A O 1
ATOM 1525 N N . LEU A 1 189 ? -18.163 5.536 21.909 1.00 94.12 189 LEU A N 1
ATOM 1526 C CA . LEU A 1 189 ? -16.843 5.961 21.443 1.00 94.12 189 LEU A CA 1
ATOM 1527 C C . LEU A 1 189 ? -16.948 6.864 20.223 1.00 94.12 189 LEU A C 1
ATOM 1529 O O . LEU A 1 189 ? -16.351 7.932 20.217 1.00 94.12 189 LEU A O 1
ATOM 1533 N N . VAL A 1 190 ? -17.730 6.473 19.219 1.00 95.06 190 VAL A N 1
ATOM 1534 C CA . VAL A 1 190 ? -17.877 7.268 17.991 1.00 95.06 190 VAL A CA 1
ATOM 1535 C C . VAL A 1 190 ? -18.494 8.635 18.288 1.00 95.06 190 VAL A C 1
ATOM 1537 O O . VAL A 1 190 ? -18.016 9.642 17.783 1.00 95.06 190 VAL A O 1
ATOM 1540 N N . LYS A 1 191 ? -19.493 8.706 19.178 1.00 94.62 191 LYS A N 1
ATOM 1541 C CA . LYS A 1 191 ? -20.123 9.975 19.592 1.00 94.62 191 LYS A CA 1
ATOM 1542 C C . LYS A 1 191 ? -19.184 10.933 20.328 1.00 94.62 191 LYS A C 1
ATOM 1544 O O . LYS A 1 191 ? -19.503 12.115 20.433 1.00 94.62 191 LYS A O 1
ATOM 1549 N N . LEU A 1 192 ? -18.075 10.436 20.876 1.00 91.31 192 LEU A N 1
ATOM 1550 C CA . LEU A 1 192 ? -17.063 11.257 21.541 1.00 91.31 192 LEU A CA 1
ATOM 1551 C C . LEU A 1 192 ? -16.176 12.011 20.536 1.00 91.31 192 LEU A C 1
ATOM 1553 O O . LEU A 1 192 ? -15.568 13.021 20.900 1.00 91.31 192 LEU A O 1
ATOM 1557 N N . LEU A 1 193 ? -16.081 11.507 19.305 1.00 93.19 193 LEU A N 1
ATOM 1558 C CA . LEU A 1 193 ? -15.192 12.001 18.261 1.00 93.19 193 LEU A CA 1
ATOM 1559 C C . LEU A 1 193 ? -15.941 12.965 17.332 1.00 93.19 193 LEU A C 1
ATOM 1561 O O . LEU A 1 193 ? -17.119 12.774 17.030 1.00 93.19 193 LEU A O 1
ATOM 1565 N N . ASN A 1 194 ? -15.256 14.009 16.865 1.00 93.62 194 ASN A N 1
ATOM 1566 C CA . ASN A 1 194 ? -15.730 14.790 15.718 1.00 93.62 194 ASN A CA 1
ATOM 1567 C C . ASN A 1 194 ? -15.369 14.097 14.387 1.00 93.62 194 ASN A C 1
ATOM 1569 O O . ASN A 1 194 ? -14.697 13.071 14.383 1.00 93.62 194 ASN A O 1
ATOM 1573 N N . THR A 1 195 ? -15.806 14.656 13.256 1.00 91.88 195 THR A N 1
ATOM 1574 C CA . THR A 1 195 ? -15.588 14.062 11.926 1.00 91.88 195 THR A CA 1
ATOM 1575 C C . THR A 1 195 ? -14.111 13.792 11.619 1.00 91.88 195 THR A C 1
ATOM 1577 O O . THR A 1 195 ? -13.766 12.660 11.295 1.00 91.88 195 THR A O 1
ATOM 1580 N N . ASP A 1 196 ? -13.232 14.780 11.800 1.00 92.19 196 ASP A N 1
ATOM 1581 C CA . ASP A 1 196 ? -11.795 14.626 11.527 1.00 92.19 196 ASP A CA 1
ATOM 1582 C C . ASP A 1 196 ? -11.155 13.571 12.451 1.00 92.19 196 ASP A C 1
ATOM 1584 O O . ASP A 1 196 ? -10.274 12.807 12.058 1.00 92.19 196 ASP A O 1
ATOM 1588 N N . GLU A 1 197 ? -11.616 13.498 13.702 1.00 94.94 197 GLU A N 1
ATOM 1589 C CA . GLU A 1 197 ? -11.171 12.505 14.682 1.00 94.94 197 GLU A CA 1
ATOM 1590 C C . GLU A 1 197 ? -11.664 11.094 14.356 1.00 94.94 197 GLU A C 1
ATOM 1592 O O . GLU A 1 197 ? -10.972 10.132 14.687 1.00 94.94 197 GLU A O 1
ATOM 1597 N N . ILE A 1 198 ? -12.826 10.956 13.712 1.00 96.56 198 ILE A N 1
ATOM 1598 C CA . ILE A 1 198 ? -13.341 9.669 13.237 1.00 96.56 198 ILE A CA 1
ATOM 1599 C C . ILE A 1 198 ? -12.458 9.138 12.111 1.00 96.56 198 ILE A C 1
ATOM 1601 O O . ILE A 1 198 ? -12.037 7.987 12.188 1.00 96.56 198 ILE A O 1
ATOM 1605 N N . GLU A 1 199 ? -12.128 9.954 11.110 1.00 95.25 199 GLU A N 1
ATOM 1606 C CA . GLU A 1 199 ? -11.250 9.530 10.007 1.00 95.25 199 GLU A CA 1
ATOM 1607 C C . GLU A 1 199 ? -9.863 9.126 10.521 1.00 95.25 199 GLU A C 1
ATOM 1609 O O . GLU A 1 199 ? -9.328 8.066 10.183 1.00 95.25 199 GLU A O 1
ATOM 1614 N N . GLU A 1 200 ? -9.305 9.936 11.421 1.00 95.38 200 GLU A N 1
ATOM 1615 C CA . GLU A 1 200 ? -8.043 9.644 12.091 1.00 95.38 200 GLU A CA 1
ATOM 1616 C C . GLU A 1 200 ? -8.125 8.339 12.904 1.00 95.38 200 GLU A C 1
ATOM 1618 O O . GLU A 1 200 ? -7.214 7.510 12.859 1.00 95.38 200 GLU A O 1
ATOM 1623 N N . PHE A 1 201 ? -9.229 8.126 13.627 1.00 96.56 201 PHE A N 1
ATOM 1624 C CA . PHE A 1 201 ? -9.474 6.907 14.392 1.00 96.56 201 PHE A CA 1
ATOM 1625 C C . PHE A 1 201 ? -9.567 5.678 13.488 1.00 96.56 201 PHE A C 1
ATOM 1627 O O . PHE A 1 201 ? -8.938 4.664 13.788 1.00 96.56 201 PHE A O 1
ATOM 1634 N N . GLN A 1 202 ? -10.315 5.763 12.388 1.00 97.50 202 GLN A N 1
ATOM 1635 C CA . GLN A 1 202 ? -10.468 4.687 11.411 1.00 97.50 202 GLN A CA 1
ATOM 1636 C C . GLN A 1 202 ? -9.111 4.292 10.820 1.00 97.50 202 GLN A C 1
ATOM 1638 O O . GLN A 1 202 ? -8.769 3.107 10.831 1.00 97.50 202 GLN A O 1
ATOM 1643 N N . ARG A 1 203 ? -8.308 5.274 10.382 1.00 95.88 203 ARG A N 1
ATOM 1644 C CA . ARG A 1 203 ? -6.968 5.033 9.828 1.00 95.88 203 ARG A CA 1
ATOM 1645 C C . ARG A 1 203 ? -6.062 4.335 10.838 1.00 95.88 203 ARG A C 1
ATOM 1647 O O . ARG A 1 203 ? -5.447 3.318 10.527 1.00 95.88 203 ARG A O 1
ATOM 1654 N N . GLU A 1 204 ? -5.995 4.843 12.068 1.00 96.19 204 GLU A N 1
ATOM 1655 C CA . GLU A 1 204 ? -5.166 4.232 13.111 1.00 96.19 204 GLU A CA 1
ATOM 1656 C C . GLU A 1 204 ? -5.685 2.856 13.539 1.00 96.19 204 GLU A C 1
ATOM 1658 O O . GLU A 1 204 ? -4.890 1.976 13.864 1.00 96.19 204 GLU A O 1
ATOM 1663 N N . PHE A 1 205 ? -7.002 2.638 13.553 1.00 96.94 205 PHE A N 1
ATOM 1664 C CA . PHE A 1 205 ? -7.573 1.336 13.881 1.00 96.94 205 PHE A CA 1
ATOM 1665 C C . PHE A 1 205 ? -7.192 0.294 12.830 1.00 96.94 205 PHE A C 1
ATOM 1667 O O . PHE A 1 205 ? -6.741 -0.790 13.211 1.00 96.94 205 PHE A O 1
ATOM 1674 N N . LEU A 1 206 ? -7.312 0.637 11.542 1.00 96.31 206 LEU A N 1
ATOM 1675 C CA . LEU A 1 206 ? -6.843 -0.199 10.438 1.00 96.31 206 LEU A CA 1
ATOM 1676 C C . LEU A 1 206 ? -5.353 -0.516 10.621 1.00 96.31 206 LEU A C 1
ATOM 1678 O O . LEU A 1 206 ? -4.989 -1.679 10.762 1.00 96.31 206 LEU A O 1
ATOM 1682 N N . HIS A 1 207 ? -4.515 0.508 10.781 1.00 94.38 207 HIS A N 1
ATOM 1683 C CA . HIS A 1 207 ? -3.067 0.344 10.902 1.00 94.38 207 HIS A CA 1
ATOM 1684 C C . HIS A 1 207 ? -2.631 -0.509 12.111 1.00 94.38 207 HIS A C 1
ATOM 1686 O O . HIS A 1 207 ? -1.704 -1.312 12.033 1.00 94.38 207 HIS 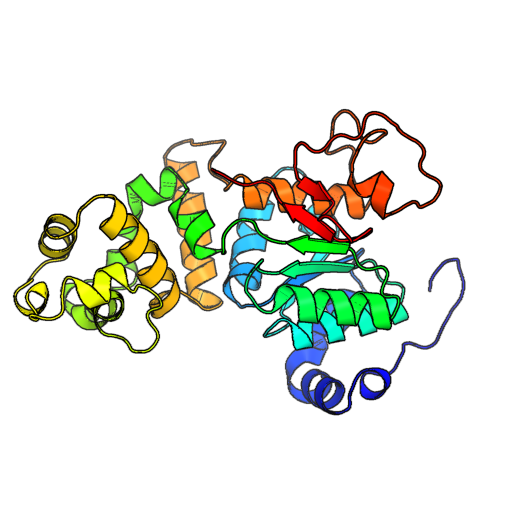A O 1
ATOM 1692 N N . LEU A 1 208 ? -3.273 -0.337 13.271 1.00 94.62 208 LEU A N 1
ATOM 1693 C CA . LEU A 1 208 ? -2.835 -0.966 14.526 1.00 94.62 208 LEU A CA 1
ATOM 1694 C C . LEU A 1 208 ? -3.430 -2.350 14.772 1.00 94.62 208 LEU A C 1
ATOM 1696 O O . LEU A 1 208 ? -2.890 -3.108 15.587 1.00 94.62 208 LEU A O 1
ATOM 1700 N N . ASN A 1 209 ? -4.582 -2.639 14.170 1.00 94.44 209 ASN A N 1
ATOM 1701 C CA . ASN A 1 209 ? -5.344 -3.852 14.454 1.00 94.44 209 ASN A CA 1
ATOM 1702 C C . ASN A 1 209 ? -5.567 -4.720 13.219 1.00 94.44 209 ASN A C 1
ATOM 1704 O O . ASN A 1 209 ? -5.710 -5.931 13.369 1.00 94.44 209 ASN A O 1
ATOM 1708 N N . LEU A 1 210 ? -5.611 -4.120 12.032 1.00 92.88 210 LEU A N 1
ATOM 1709 C CA . LEU A 1 210 ? -5.977 -4.798 10.792 1.00 92.88 210 LEU A CA 1
ATOM 1710 C C . LEU A 1 210 ? -4.853 -4.817 9.751 1.00 92.88 210 LEU A C 1
ATOM 1712 O O . LEU A 1 210 ? -4.995 -5.538 8.775 1.00 92.88 210 LEU A O 1
ATOM 1716 N N . ALA A 1 211 ? -3.719 -4.156 9.998 1.00 85.81 211 ALA A N 1
ATOM 1717 C CA . ALA A 1 211 ? -2.534 -4.317 9.165 1.00 85.81 211 ALA A CA 1
ATOM 1718 C C . ALA A 1 211 ? -1.981 -5.748 9.275 1.00 85.81 211 ALA A C 1
ATOM 1720 O O . ALA A 1 211 ? -1.737 -6.270 10.371 1.00 85.81 211 ALA A O 1
ATOM 1721 N N . GLY A 1 212 ? -1.771 -6.377 8.125 1.00 87.38 212 GLY A N 1
ATOM 1722 C CA . GLY A 1 212 ? -1.272 -7.735 7.976 1.00 87.38 212 GLY A CA 1
ATOM 1723 C C . GLY A 1 212 ? -2.088 -8.542 6.967 1.00 87.38 212 GLY A C 1
ATOM 1724 O O . GLY A 1 212 ? -3.310 -8.440 6.891 1.00 87.38 212 GLY A O 1
ATOM 1725 N N . ILE A 1 213 ? -1.406 -9.459 6.271 1.00 82.44 213 ILE A N 1
ATOM 1726 C CA . ILE A 1 213 ? -1.908 -10.170 5.076 1.00 82.44 213 ILE A CA 1
ATOM 1727 C C . ILE A 1 213 ? -3.338 -10.721 5.213 1.00 82.44 213 ILE A C 1
ATOM 1729 O O . ILE A 1 213 ? -4.111 -10.673 4.261 1.00 82.44 213 ILE A O 1
ATOM 1733 N N . VAL A 1 214 ? -3.684 -11.322 6.356 1.00 90.00 214 VAL A N 1
ATOM 1734 C CA . VAL A 1 214 ? -5.005 -11.951 6.546 1.00 90.00 214 VAL A CA 1
ATOM 1735 C C . VAL A 1 214 ? -6.102 -10.901 6.705 1.00 90.00 214 VAL A C 1
ATOM 1737 O O . VAL A 1 214 ? -7.151 -11.013 6.076 1.00 90.00 214 VAL A O 1
ATOM 1740 N N . ASN A 1 215 ? -5.854 -9.891 7.534 1.00 92.00 215 ASN A N 1
ATOM 1741 C CA . ASN A 1 215 ? -6.845 -8.878 7.870 1.00 92.00 215 ASN A CA 1
ATOM 1742 C C . ASN A 1 215 ? -7.033 -7.892 6.714 1.00 92.00 215 ASN A C 1
ATOM 1744 O O . ASN A 1 215 ? -8.166 -7.558 6.393 1.00 92.00 215 ASN A O 1
ATOM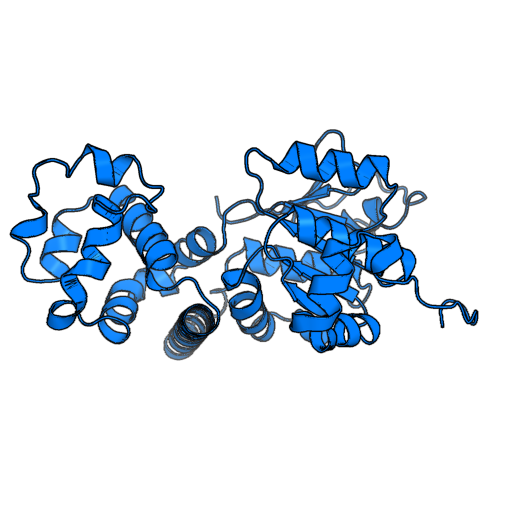 1748 N N . ASP A 1 216 ? -5.965 -7.514 6.018 1.00 91.31 216 ASP A N 1
ATOM 1749 C CA . ASP A 1 216 ? -6.045 -6.646 4.841 1.00 91.31 216 ASP A CA 1
ATOM 1750 C C . ASP A 1 216 ? -6.831 -7.299 3.692 1.00 91.31 216 ASP A C 1
ATOM 1752 O O . ASP A 1 216 ? -7.682 -6.652 3.078 1.00 91.31 216 ASP A O 1
ATOM 1756 N N . LYS A 1 217 ? -6.642 -8.611 3.458 1.00 94.69 217 LYS A N 1
ATOM 1757 C CA . LYS A 1 217 ? -7.493 -9.384 2.531 1.00 94.69 217 LYS A CA 1
ATOM 1758 C C . LYS A 1 217 ? -8.949 -9.366 2.947 1.00 94.69 217 LYS A C 1
ATOM 1760 O O . LYS A 1 217 ? -9.824 -9.220 2.097 1.00 94.69 217 LYS A O 1
ATOM 1765 N N . TYR A 1 218 ? -9.203 -9.555 4.239 1.00 96.12 218 TYR A N 1
ATOM 1766 C CA . TYR A 1 218 ? -10.554 -9.544 4.772 1.00 96.12 218 TYR A CA 1
ATOM 1767 C C . TYR A 1 218 ? -11.217 -8.181 4.558 1.00 96.12 218 TYR A C 1
ATOM 1769 O O . TYR A 1 218 ? -12.312 -8.130 4.009 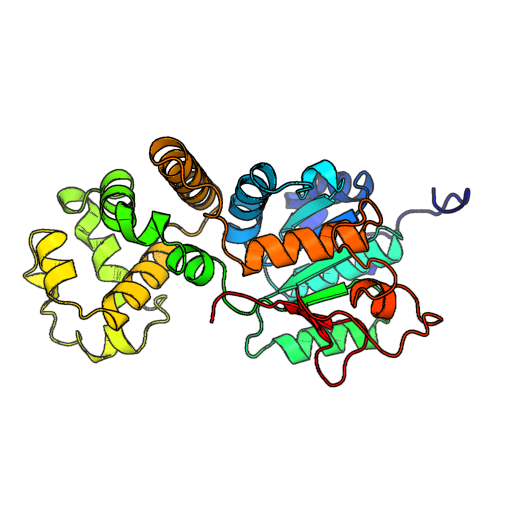1.00 96.12 218 TYR A O 1
ATOM 1777 N N . VAL A 1 219 ? -10.533 -7.086 4.905 1.00 96.50 219 VAL A N 1
ATOM 1778 C CA . VAL A 1 219 ? -11.023 -5.715 4.703 1.00 96.50 219 VAL A CA 1
ATOM 1779 C C . VAL A 1 219 ? -11.321 -5.459 3.227 1.00 96.50 219 VAL A C 1
ATOM 1781 O O . VAL A 1 219 ? -12.427 -5.038 2.904 1.00 96.50 219 VAL A O 1
ATOM 1784 N N . ALA A 1 220 ? -10.386 -5.759 2.321 1.00 96.69 220 ALA A N 1
ATOM 1785 C CA . ALA A 1 220 ? -10.600 -5.559 0.888 1.00 96.69 220 ALA A CA 1
ATOM 1786 C C . ALA A 1 220 ? -11.792 -6.381 0.366 1.00 96.69 220 ALA A C 1
ATOM 1788 O O . ALA A 1 220 ? -12.684 -5.829 -0.273 1.00 96.69 220 ALA A O 1
ATOM 1789 N N . THR A 1 221 ? -11.866 -7.670 0.714 1.00 97.06 221 THR A N 1
ATOM 1790 C CA . THR A 1 221 ? -12.978 -8.554 0.310 1.00 97.06 221 THR A CA 1
ATOM 1791 C C . THR A 1 221 ? -14.317 -8.058 0.852 1.00 97.06 221 THR A C 1
ATOM 1793 O O . THR A 1 221 ? -15.310 -8.046 0.131 1.00 97.06 221 THR A O 1
ATOM 1796 N N . TYR A 1 222 ? -14.352 -7.624 2.114 1.00 97.31 222 TYR A N 1
ATOM 1797 C CA . TYR A 1 222 ? -15.553 -7.090 2.747 1.00 97.31 222 TYR A CA 1
ATOM 1798 C C . TYR A 1 222 ? -16.060 -5.844 2.019 1.00 97.31 222 TYR A C 1
ATOM 1800 O O . TYR A 1 222 ? -17.253 -5.726 1.752 1.00 97.31 222 TYR A O 1
ATOM 1808 N N . LEU A 1 223 ? -15.158 -4.923 1.669 1.00 97.38 223 LEU A N 1
ATOM 1809 C CA . LEU A 1 223 ? -15.516 -3.686 0.977 1.00 97.38 223 LEU A CA 1
ATOM 1810 C C . LEU A 1 223 ? -15.987 -3.934 -0.456 1.00 97.38 223 LEU A C 1
ATOM 1812 O O . LEU A 1 223 ? -16.967 -3.316 -0.864 1.00 97.38 223 LEU A O 1
ATOM 1816 N N . ILE A 1 224 ? -15.347 -4.859 -1.178 1.00 97.06 224 ILE A N 1
ATOM 1817 C CA . ILE A 1 224 ? -15.795 -5.299 -2.508 1.00 97.06 224 ILE A CA 1
ATOM 1818 C C . ILE A 1 224 ? -17.207 -5.884 -2.405 1.00 97.06 224 ILE A C 1
ATOM 1820 O O . ILE A 1 224 ? -18.125 -5.389 -3.050 1.00 97.06 224 ILE A O 1
ATOM 1824 N N . TYR A 1 225 ? -17.418 -6.841 -1.497 1.00 97.00 225 TYR A N 1
ATOM 1825 C CA . TYR A 1 225 ? -18.734 -7.443 -1.270 1.00 97.00 225 TYR A CA 1
ATOM 1826 C C . TYR A 1 225 ? -19.806 -6.395 -0.928 1.00 97.00 225 TYR A C 1
ATOM 1828 O O . TYR A 1 225 ? -20.927 -6.448 -1.434 1.00 97.00 225 TYR A O 1
ATOM 1836 N N . LYS A 1 226 ? -19.481 -5.412 -0.080 1.00 97.12 226 LYS A N 1
ATOM 1837 C CA . LYS A 1 226 ? -20.415 -4.337 0.284 1.00 97.12 226 LYS A CA 1
ATOM 1838 C C . LYS A 1 226 ? -20.714 -3.394 -0.877 1.00 97.12 226 LYS A C 1
ATOM 1840 O O . LYS A 1 226 ? -21.839 -2.902 -0.962 1.00 97.12 226 LYS A O 1
ATOM 1845 N N . ALA A 1 227 ? -19.744 -3.138 -1.749 1.00 96.38 227 ALA A N 1
ATOM 1846 C CA . ALA A 1 227 ? -19.957 -2.353 -2.956 1.00 96.38 227 ALA A CA 1
ATOM 1847 C C . ALA A 1 227 ? -20.873 -3.098 -3.936 1.00 96.38 227 ALA A C 1
ATOM 1849 O O . ALA A 1 227 ? -21.840 -2.508 -4.416 1.00 96.38 227 ALA A O 1
ATOM 1850 N N . GLU A 1 228 ? -20.649 -4.398 -4.144 1.00 95.69 228 GLU A N 1
ATOM 1851 C CA . GLU A 1 228 ? -21.505 -5.259 -4.971 1.00 95.69 228 GLU A CA 1
ATOM 1852 C C . GLU A 1 228 ? -22.942 -5.334 -4.434 1.00 95.69 228 GLU A C 1
ATOM 1854 O O . GLU A 1 228 ? -23.897 -5.108 -5.178 1.00 95.69 228 GLU A O 1
ATOM 1859 N N . GLU A 1 229 ? -23.112 -5.588 -3.129 1.00 95.88 229 GLU A N 1
ATOM 1860 C CA . GLU A 1 229 ? -24.421 -5.648 -2.456 1.00 95.88 229 GLU A CA 1
ATOM 1861 C C . GLU A 1 229 ? -25.224 -4.353 -2.660 1.00 95.88 229 GLU A C 1
ATOM 1863 O O . GLU A 1 229 ? -26.448 -4.383 -2.812 1.00 95.88 229 GLU A O 1
ATOM 1868 N N . LYS A 1 230 ? -24.529 -3.213 -2.691 1.00 94.12 230 LYS A N 1
ATOM 1869 C CA . LYS A 1 230 ? -25.114 -1.880 -2.872 1.00 94.12 230 LYS A CA 1
ATOM 1870 C C . LYS A 1 230 ? -25.132 -1.401 -4.327 1.00 94.12 230 LYS A C 1
ATOM 1872 O O . LYS A 1 230 ? -25.648 -0.314 -4.576 1.00 94.12 230 LYS A O 1
ATOM 1877 N N . MET A 1 231 ? -24.618 -2.193 -5.271 1.00 93.38 231 MET A N 1
ATOM 1878 C CA . MET A 1 231 ? -24.467 -1.837 -6.689 1.00 93.38 231 MET A CA 1
ATOM 1879 C C . MET A 1 231 ? -23.685 -0.525 -6.906 1.00 93.38 231 MET A C 1
ATOM 1881 O O . MET A 1 231 ? -24.076 0.319 -7.712 1.00 93.38 231 MET A O 1
ATOM 1885 N N . ILE A 1 232 ? -22.593 -0.331 -6.161 1.00 92.56 232 ILE A N 1
ATOM 1886 C CA . ILE A 1 232 ? -21.683 0.811 -6.319 1.00 92.56 232 ILE A CA 1
ATOM 1887 C C . ILE A 1 232 ? -20.583 0.412 -7.307 1.00 92.56 232 ILE A C 1
ATOM 1889 O O . ILE A 1 232 ? -19.723 -0.393 -6.968 1.00 92.56 232 ILE A O 1
ATOM 1893 N N . GLU A 1 233 ? -20.601 0.975 -8.516 1.00 83.50 233 GLU A N 1
ATOM 1894 C CA . GLU A 1 233 ? -19.639 0.622 -9.575 1.00 83.50 233 GLU A CA 1
ATOM 1895 C C . GLU A 1 233 ? -18.260 1.286 -9.367 1.00 83.50 233 GLU A C 1
ATOM 1897 O O . GLU A 1 233 ? -17.230 0.627 -9.476 1.00 83.50 233 GLU A O 1
ATOM 1902 N N . ASP A 1 234 ? -18.221 2.561 -8.969 1.00 85.94 234 ASP A N 1
ATOM 1903 C CA . ASP A 1 234 ? -16.979 3.336 -8.805 1.00 85.94 234 ASP A CA 1
ATOM 1904 C C . ASP A 1 234 ? -16.534 3.416 -7.332 1.00 85.94 234 ASP A C 1
ATOM 1906 O O . ASP A 1 234 ? -16.486 4.490 -6.729 1.00 85.94 234 ASP A O 1
ATOM 1910 N N . PHE A 1 235 ? -16.244 2.268 -6.712 1.00 92.94 235 PHE A N 1
ATOM 1911 C CA . PHE A 1 235 ? -15.871 2.214 -5.288 1.00 92.94 235 PHE A CA 1
ATOM 1912 C C . PHE A 1 235 ? -14.359 2.132 -5.024 1.00 92.94 235 PHE A C 1
ATOM 1914 O O . PHE A 1 235 ? -13.929 2.339 -3.887 1.00 92.94 235 PHE A O 1
ATOM 1921 N N . ILE A 1 236 ? -13.550 1.818 -6.041 1.00 94.56 236 ILE A N 1
ATOM 1922 C CA . ILE A 1 236 ? -12.092 1.686 -5.909 1.00 94.56 236 ILE A CA 1
ATOM 1923 C C . ILE A 1 236 ? -11.473 3.073 -5.654 1.00 94.56 236 ILE A C 1
ATOM 1925 O O . ILE A 1 236 ? -11.772 4.004 -6.407 1.00 94.56 236 ILE A O 1
ATOM 1929 N N . PRO A 1 237 ? -10.569 3.230 -4.664 1.00 94.62 237 PRO A N 1
ATOM 1930 C CA . PRO A 1 237 ? -9.857 4.487 -4.443 1.00 94.62 237 PRO A CA 1
ATOM 1931 C C . PRO A 1 237 ? -9.187 5.005 -5.718 1.00 94.62 237 PRO A C 1
ATOM 1933 O O . PRO A 1 237 ? -8.506 4.248 -6.420 1.00 94.62 237 PRO A O 1
ATOM 1936 N N . LEU A 1 238 ? -9.277 6.312 -5.985 1.00 93.88 238 LEU A N 1
ATOM 1937 C CA . LEU A 1 238 ? -8.722 6.897 -7.211 1.00 93.88 238 LEU A CA 1
ATOM 1938 C C . LEU A 1 238 ? -7.210 6.662 -7.322 1.00 93.88 238 LEU A C 1
ATOM 1940 O O . LEU A 1 238 ? -6.681 6.461 -8.418 1.00 93.88 238 LEU A O 1
ATOM 1944 N N . ALA A 1 239 ? -6.509 6.661 -6.185 1.00 94.69 239 ALA A N 1
ATOM 1945 C CA . ALA A 1 239 ? -5.085 6.348 -6.128 1.00 94.69 239 ALA A CA 1
ATOM 1946 C C . ALA A 1 239 ? -4.788 4.931 -6.647 1.00 94.69 239 ALA A C 1
ATOM 1948 O O . ALA A 1 239 ? -3.851 4.759 -7.426 1.00 94.69 239 ALA A O 1
ATOM 1949 N N . PHE A 1 240 ? -5.599 3.935 -6.276 1.00 95.81 240 PHE A N 1
ATOM 1950 C CA . PHE A 1 240 ? -5.412 2.543 -6.694 1.00 95.81 240 PHE A CA 1
ATOM 1951 C C . PHE A 1 240 ? -5.699 2.383 -8.185 1.00 95.81 240 PHE A C 1
ATOM 1953 O O . PHE A 1 240 ? -4.846 1.877 -8.914 1.00 95.81 240 PHE A O 1
ATOM 1960 N N . SER A 1 241 ? -6.816 2.931 -8.670 1.00 94.50 241 SER A N 1
ATOM 1961 C CA . SER A 1 241 ? -7.136 2.955 -10.103 1.00 94.50 241 SER A CA 1
ATOM 1962 C C . SER A 1 241 ? -6.018 3.612 -10.919 1.00 94.50 241 SER A C 1
ATOM 1964 O O . SER A 1 241 ? -5.581 3.092 -11.946 1.00 94.50 241 SER A O 1
ATOM 1966 N N . ASN A 1 242 ? -5.460 4.728 -10.438 1.00 94.38 242 ASN A N 1
ATOM 1967 C CA . ASN A 1 242 ? -4.331 5.384 -11.095 1.00 94.38 242 ASN A CA 1
ATOM 1968 C C . ASN A 1 242 ? -3.043 4.548 -11.065 1.00 94.38 242 ASN A C 1
ATOM 1970 O O . ASN A 1 242 ? -2.318 4.554 -12.060 1.00 94.38 242 ASN A O 1
ATOM 1974 N N . ILE A 1 243 ? -2.763 3.808 -9.988 1.00 95.38 243 ILE A N 1
ATOM 1975 C CA . ILE A 1 243 ? -1.645 2.852 -9.937 1.00 95.38 243 ILE A CA 1
ATOM 1976 C C . ILE A 1 243 ? -1.835 1.770 -11.002 1.00 95.38 243 ILE A C 1
ATOM 1978 O O . ILE A 1 243 ? -0.927 1.561 -11.807 1.00 95.38 243 ILE A O 1
ATOM 1982 N N . PHE A 1 244 ? -3.006 1.133 -11.065 1.00 94.31 244 PHE A N 1
ATOM 1983 C CA . PHE A 1 244 ? -3.293 0.077 -12.042 1.00 94.31 244 PHE A CA 1
ATOM 1984 C C . PHE A 1 244 ? -3.166 0.595 -13.477 1.00 94.31 244 PHE A C 1
ATOM 1986 O O . PHE A 1 244 ? -2.504 -0.027 -14.311 1.00 94.31 244 PHE A O 1
ATOM 1993 N N . ASN A 1 245 ? -3.673 1.803 -13.734 1.00 92.12 245 ASN A N 1
ATOM 1994 C CA . ASN A 1 245 ? -3.554 2.446 -15.034 1.00 92.12 245 ASN A CA 1
ATOM 1995 C C . ASN A 1 245 ? -2.096 2.699 -15.437 1.00 92.12 245 ASN A C 1
ATOM 1997 O O . ASN A 1 245 ? -1.693 2.413 -16.566 1.00 92.12 245 ASN A O 1
ATOM 2001 N N . LEU A 1 246 ? -1.282 3.230 -14.523 1.00 92.94 246 LEU A N 1
ATOM 2002 C CA . LEU A 1 246 ? 0.137 3.477 -14.778 1.00 92.94 246 LEU A CA 1
ATOM 2003 C C . LEU A 1 246 ? 0.904 2.168 -15.003 1.00 92.94 246 LEU A C 1
ATOM 2005 O O . LEU A 1 246 ? 1.714 2.091 -15.930 1.00 92.94 246 LEU A O 1
ATOM 2009 N N . VAL A 1 247 ? 0.614 1.134 -14.207 1.00 93.44 247 VAL A N 1
ATOM 2010 C CA . VAL A 1 247 ? 1.220 -0.198 -14.327 1.00 93.44 247 VAL A CA 1
ATOM 2011 C C . VAL A 1 247 ? 0.912 -0.815 -15.689 1.00 93.44 247 VAL A C 1
ATOM 2013 O O . VAL A 1 247 ? 1.836 -1.217 -16.398 1.00 93.44 247 VAL A O 1
ATOM 2016 N N . GLY A 1 248 ? -0.353 -0.847 -16.106 1.00 90.88 248 GLY A N 1
ATOM 2017 C CA . GLY A 1 248 ? -0.719 -1.494 -17.364 1.00 90.88 248 GLY A CA 1
ATOM 2018 C C . GLY A 1 248 ? -0.195 -0.760 -18.609 1.00 90.88 248 GLY A C 1
ATOM 2019 O O . GLY A 1 248 ? 0.174 -1.411 -19.594 1.00 90.88 248 GLY A O 1
ATOM 2020 N N . ILE A 1 249 ? -0.048 0.575 -18.558 1.00 89.31 249 ILE A N 1
ATOM 2021 C CA . ILE A 1 249 ? 0.642 1.337 -19.616 1.00 89.31 249 ILE A CA 1
ATOM 2022 C C . ILE A 1 249 ? 2.137 1.016 -19.618 1.00 89.31 249 ILE A C 1
ATOM 2024 O O . ILE A 1 249 ? 2.702 0.782 -20.685 1.00 89.31 249 ILE A O 1
ATOM 2028 N N . TYR A 1 250 ? 2.783 0.966 -18.448 1.00 90.50 250 TYR A N 1
ATOM 2029 C CA . TYR A 1 250 ? 4.214 0.657 -18.345 1.00 90.50 250 TYR A CA 1
ATOM 2030 C C . TYR A 1 250 ? 4.530 -0.754 -18.844 1.00 90.50 250 TYR A C 1
ATOM 2032 O O . TYR A 1 250 ? 5.552 -0.968 -19.494 1.00 90.50 250 TYR A O 1
ATOM 2040 N N . MET A 1 251 ? 3.618 -1.701 -18.626 1.00 89.00 251 MET A N 1
ATOM 2041 C CA . MET A 1 251 ? 3.724 -3.041 -19.187 1.00 89.00 251 MET A CA 1
ATOM 2042 C C . MET A 1 251 ? 3.521 -3.079 -20.699 1.00 89.00 251 MET A C 1
ATOM 2044 O O . MET A 1 251 ? 3.943 -4.050 -21.318 1.00 89.00 251 MET A O 1
ATOM 2048 N N . GLY A 1 252 ? 2.905 -2.071 -21.321 1.00 78.75 252 GLY A N 1
ATOM 2049 C CA . GLY A 1 252 ? 2.593 -2.062 -22.753 1.00 78.75 252 GLY A CA 1
ATOM 2050 C C . GLY A 1 252 ? 1.447 -3.007 -23.126 1.00 78.75 252 GLY A C 1
ATOM 2051 O O . GLY A 1 252 ? 1.416 -3.519 -24.242 1.00 78.75 252 GLY A O 1
ATOM 2052 N N . ASN A 1 253 ? 0.555 -3.303 -22.175 1.00 63.12 253 ASN A N 1
ATOM 2053 C CA . ASN A 1 253 ? -0.545 -4.250 -22.363 1.00 63.12 253 ASN A CA 1
ATOM 2054 C C . ASN A 1 253 ? -1.848 -3.600 -22.817 1.00 63.12 253 ASN A C 1
ATOM 2056 O O . ASN A 1 253 ? -2.721 -4.301 -23.309 1.00 63.12 253 ASN A O 1
ATOM 2060 N N . ASN A 1 254 ? -1.972 -2.276 -22.691 1.00 54.97 254 ASN A N 1
ATOM 2061 C CA . ASN A 1 254 ? -3.206 -1.581 -23.024 1.00 54.97 254 ASN A CA 1
ATOM 2062 C C . ASN A 1 254 ? -2.997 -0.112 -23.398 1.00 54.97 254 ASN A C 1
ATOM 2064 O O . ASN A 1 254 ? -2.130 0.584 -22.865 1.00 54.97 254 ASN A O 1
ATOM 2068 N N . SER A 1 255 ? -3.895 0.393 -24.245 1.00 55.22 255 SER A N 1
ATOM 2069 C CA . SER A 1 255 ? -4.215 1.818 -24.353 1.00 55.22 255 SER A CA 1
ATOM 2070 C C . SER A 1 255 ? -5.147 2.219 -23.205 1.00 55.22 255 SER A C 1
ATOM 2072 O O . SER A 1 255 ? -6.281 2.624 -23.436 1.00 55.22 255 SER A O 1
ATOM 2074 N N . ILE A 1 256 ? -4.689 2.057 -21.958 1.00 55.84 256 ILE A N 1
ATOM 2075 C CA . ILE A 1 256 ? -5.485 2.404 -20.763 1.00 55.84 256 ILE A CA 1
ATOM 2076 C C . ILE A 1 256 ? -5.825 3.897 -20.754 1.00 55.84 256 ILE A C 1
ATOM 2078 O O . ILE A 1 256 ? -6.879 4.325 -20.300 1.00 55.84 256 ILE A O 1
ATOM 2082 N N . CYS A 1 257 ? -4.929 4.704 -21.315 1.00 58.88 257 CYS A N 1
ATOM 2083 C CA . CYS A 1 257 ? -5.219 6.085 -21.638 1.00 58.88 257 CYS A CA 1
ATOM 2084 C C . CYS A 1 257 ? -5.691 6.175 -23.094 1.00 58.88 257 CYS A C 1
ATOM 2086 O O . CYS A 1 257 ? -4.978 5.727 -23.995 1.00 58.88 257 CYS A O 1
ATOM 2088 N N . GLU A 1 258 ? -6.823 6.851 -23.319 1.00 59.56 258 GLU A N 1
ATOM 2089 C CA . GLU A 1 258 ? -7.357 7.198 -24.651 1.00 59.56 258 GLU A CA 1
ATOM 2090 C C . GLU A 1 258 ? -6.300 7.842 -25.570 1.00 59.56 258 GLU A C 1
ATOM 2092 O O . GLU A 1 258 ? -6.374 7.733 -26.789 1.00 59.56 258 GLU A O 1
ATOM 2097 N N . ASN A 1 259 ? -5.280 8.480 -24.981 1.00 65.31 259 ASN A N 1
ATOM 2098 C CA . ASN A 1 259 ? -4.129 9.057 -25.669 1.00 65.31 259 ASN A CA 1
ATOM 2099 C C . ASN A 1 259 ? -2.811 8.435 -25.177 1.00 65.31 259 ASN A C 1
ATOM 2101 O O . ASN A 1 259 ? -1.955 9.114 -24.604 1.00 65.31 259 ASN A O 1
ATOM 2105 N N . SER A 1 260 ? -2.622 7.134 -25.418 1.00 71.06 260 SER A N 1
ATOM 2106 C CA . SER A 1 260 ? -1.369 6.419 -25.117 1.00 71.06 260 SER A CA 1
ATOM 2107 C C . SER A 1 260 ? -0.140 7.162 -25.663 1.00 71.06 260 SER A C 1
ATOM 2109 O O . SER A 1 260 ? 0.832 7.361 -24.938 1.00 71.06 260 SER A O 1
ATOM 2111 N N . ALA A 1 261 ? -0.227 7.720 -26.874 1.00 76.69 261 ALA A N 1
ATOM 2112 C CA . ALA A 1 261 ? 0.813 8.534 -27.511 1.00 76.69 261 ALA A CA 1
ATOM 2113 C C . ALA A 1 261 ? 1.151 9.856 -26.795 1.00 76.69 261 ALA A C 1
ATOM 2115 O O . ALA A 1 261 ? 2.046 10.563 -27.242 1.00 76.69 261 ALA A O 1
ATOM 2116 N N . ARG A 1 262 ? 0.452 10.213 -25.712 1.00 85.06 262 ARG A N 1
ATOM 2117 C CA . ARG A 1 262 ? 0.729 11.384 -24.865 1.00 85.06 262 ARG A CA 1
ATOM 2118 C C . ARG A 1 262 ? 0.976 11.003 -23.405 1.00 85.06 262 ARG A C 1
ATOM 2120 O O . ARG A 1 262 ? 1.152 11.885 -22.574 1.00 85.06 262 ARG A O 1
ATOM 2127 N N . CYS A 1 263 ? 0.947 9.719 -23.055 1.00 88.06 263 CYS A N 1
ATOM 2128 C CA . CYS A 1 263 ? 1.031 9.288 -21.664 1.00 88.06 263 CYS A CA 1
ATOM 2129 C C . CYS A 1 263 ? 2.384 9.646 -21.025 1.00 88.06 263 CYS A C 1
ATOM 2131 O O . CYS A 1 263 ? 3.439 9.406 -21.613 1.00 88.06 263 CYS A O 1
ATOM 2133 N N . ILE A 1 264 ? 2.351 10.141 -19.782 1.00 89.31 264 ILE A N 1
ATOM 2134 C CA . ILE A 1 264 ? 3.545 10.418 -18.970 1.00 89.31 264 ILE A CA 1
ATOM 2135 C C . ILE A 1 264 ? 4.479 9.202 -18.843 1.00 89.31 264 ILE A C 1
ATOM 2137 O O . ILE A 1 264 ? 5.696 9.357 -18.870 1.00 89.31 264 ILE A O 1
ATOM 2141 N N . VAL A 1 265 ? 3.935 7.981 -18.802 1.00 89.88 265 VAL A N 1
ATOM 2142 C CA . VAL A 1 265 ? 4.722 6.738 -18.766 1.00 89.88 265 VAL A CA 1
ATOM 2143 C C . VAL A 1 265 ? 5.615 6.606 -19.998 1.00 89.88 265 VAL A C 1
ATOM 2145 O O . VAL A 1 265 ? 6.782 6.258 -19.860 1.00 89.88 265 VAL A O 1
ATOM 2148 N N . ASN A 1 266 ? 5.125 6.952 -21.192 1.00 87.00 266 ASN A N 1
ATOM 2149 C CA . ASN A 1 266 ? 5.933 6.888 -22.412 1.00 87.00 266 ASN A CA 1
ATOM 2150 C C . ASN A 1 266 ? 7.092 7.884 -22.389 1.00 87.00 266 ASN A C 1
ATOM 2152 O O . ASN A 1 266 ? 8.165 7.575 -22.905 1.00 87.00 266 ASN A O 1
ATOM 2156 N N . LYS A 1 267 ? 6.917 9.036 -21.729 1.00 85.25 267 LYS A N 1
ATOM 2157 C CA . LYS A 1 267 ? 8.006 9.996 -21.520 1.00 85.25 267 LYS A CA 1
ATOM 2158 C C . LYS A 1 267 ? 9.115 9.442 -20.624 1.00 85.25 267 LYS A C 1
ATOM 2160 O O . LYS A 1 267 ? 10.277 9.774 -20.838 1.00 85.25 267 LYS A O 1
ATOM 2165 N N . ILE A 1 268 ? 8.759 8.611 -19.646 1.00 86.00 268 ILE A N 1
ATOM 2166 C CA . ILE A 1 268 ? 9.710 7.972 -18.727 1.00 86.00 268 ILE A CA 1
ATOM 2167 C C . ILE A 1 268 ? 10.379 6.761 -19.380 1.00 86.00 268 ILE A C 1
ATOM 2169 O O . ILE A 1 268 ? 11.598 6.616 -19.326 1.00 86.00 268 ILE A O 1
ATOM 2173 N N . SER A 1 269 ? 9.589 5.890 -20.004 1.00 84.12 269 SER A N 1
ATOM 2174 C CA . SER A 1 269 ? 10.062 4.619 -20.556 1.00 84.12 269 SER A CA 1
ATOM 2175 C C . SER A 1 269 ? 10.856 4.781 -21.851 1.00 84.12 269 SER A C 1
ATOM 2177 O O . SER A 1 269 ? 11.623 3.889 -22.211 1.00 84.12 269 SER A O 1
ATOM 2179 N N . ASN A 1 270 ? 10.681 5.899 -22.563 1.00 81.56 270 ASN A N 1
ATOM 2180 C CA . ASN A 1 270 ? 11.366 6.166 -23.817 1.00 81.56 270 ASN A CA 1
ATOM 2181 C C . ASN A 1 270 ? 12.006 7.562 -23.818 1.00 81.56 270 ASN A C 1
ATOM 2183 O O . ASN A 1 270 ? 11.337 8.583 -23.970 1.00 81.56 270 ASN A O 1
ATOM 2187 N N . SER A 1 271 ? 13.335 7.604 -23.716 1.00 74.12 271 SER A N 1
ATOM 2188 C CA . SER A 1 271 ? 14.106 8.850 -23.718 1.00 74.12 271 SER A CA 1
ATOM 2189 C C . SER A 1 271 ? 14.024 9.626 -25.036 1.00 74.12 271 SER A C 1
ATOM 2191 O O . SER A 1 271 ? 14.195 10.844 -25.021 1.00 74.12 271 SER A O 1
ATOM 2193 N N . SER A 1 272 ? 13.729 8.961 -26.159 1.00 80.44 272 SER A N 1
ATOM 2194 C CA . SER A 1 272 ? 13.537 9.604 -27.464 1.00 80.44 272 SER A CA 1
ATOM 2195 C C . SER A 1 272 ? 12.096 10.066 -27.694 1.00 80.44 272 SER A C 1
ATOM 2197 O O . SER A 1 272 ? 11.744 10.456 -28.805 1.00 80.44 272 SER A O 1
ATOM 2199 N N . PHE A 1 273 ? 11.227 9.960 -26.687 1.00 82.06 273 PHE A N 1
ATOM 2200 C CA . PHE A 1 273 ? 9.837 10.362 -26.810 1.00 82.06 273 PHE A CA 1
ATOM 2201 C C . PHE A 1 273 ? 9.697 11.887 -26.750 1.00 82.06 273 PHE A C 1
ATOM 2203 O O . PHE A 1 273 ? 9.932 12.532 -25.716 1.00 82.06 273 PHE A O 1
ATOM 2210 N N . GLU A 1 274 ? 9.281 12.456 -27.879 1.00 78.88 274 GLU A N 1
ATOM 2211 C CA . GLU A 1 274 ? 9.058 13.884 -28.075 1.00 78.88 274 GLU A CA 1
ATOM 2212 C C . GLU A 1 274 ? 7.558 14.158 -28.211 1.00 78.88 274 GLU A C 1
ATOM 2214 O O . GLU A 1 274 ? 6.961 14.030 -29.276 1.00 78.88 274 GLU A O 1
ATOM 2219 N N . CYS A 1 275 ? 6.932 14.529 -27.097 1.00 80.69 275 CYS A N 1
ATOM 2220 C CA . CYS A 1 275 ? 5.574 15.052 -27.065 1.00 80.69 275 CYS A CA 1
ATOM 2221 C C . CYS A 1 275 ? 5.558 16.253 -26.117 1.00 80.69 275 CYS A C 1
ATOM 2223 O O . CYS A 1 275 ? 6.035 16.161 -24.985 1.00 80.69 275 CYS A O 1
ATOM 2225 N N . THR A 1 276 ? 5.055 17.391 -26.590 1.00 80.12 276 THR A N 1
ATOM 2226 C CA . THR A 1 276 ? 4.970 18.633 -25.806 1.00 80.12 276 THR A CA 1
ATOM 2227 C C . THR A 1 276 ? 3.729 18.682 -24.918 1.00 80.12 276 THR A C 1
ATOM 2229 O O . THR A 1 276 ? 3.712 19.414 -23.934 1.00 80.12 276 THR A O 1
ATOM 2232 N N . GLU A 1 277 ? 2.704 17.889 -25.232 1.00 86.44 277 GLU A N 1
ATOM 2233 C CA . GLU A 1 277 ? 1.404 17.904 -24.561 1.00 86.44 277 GLU A CA 1
ATOM 2234 C C . GLU A 1 277 ? 1.185 16.610 -23.755 1.00 86.44 277 GLU A C 1
ATOM 2236 O O . GLU A 1 277 ? 0.314 15.790 -24.059 1.00 86.44 277 GLU A O 1
ATOM 2241 N N . ILE A 1 278 ? 2.009 16.399 -22.727 1.00 88.81 278 ILE A N 1
ATOM 2242 C CA . ILE A 1 278 ? 1.975 15.174 -21.918 1.00 88.81 278 ILE A CA 1
ATOM 2243 C C . ILE A 1 278 ? 0.697 15.099 -21.066 1.00 88.81 278 ILE A C 1
ATOM 2245 O O . ILE A 1 278 ? 0.287 16.065 -20.429 1.00 88.81 278 ILE A O 1
ATOM 2249 N N . CYS A 1 279 ? 0.055 13.932 -21.054 1.00 89.00 279 CYS A N 1
ATOM 2250 C CA . CYS A 1 279 ? -1.089 13.625 -20.205 1.00 89.00 279 CYS A CA 1
ATOM 2251 C C . CYS A 1 279 ? -0.617 13.243 -18.799 1.00 89.00 279 CYS A C 1
ATOM 2253 O O . CYS A 1 279 ? 0.012 12.200 -18.613 1.00 89.00 279 CYS A O 1
ATOM 2255 N N . GLU A 1 280 ? -0.996 14.053 -17.812 1.00 88.56 280 GLU A N 1
ATOM 2256 C CA . GLU A 1 280 ? -0.675 13.853 -16.394 1.00 88.56 280 GLU A CA 1
ATOM 2257 C C . GLU A 1 280 ? -1.919 13.509 -15.554 1.00 88.56 280 GLU A C 1
ATOM 2259 O O . GLU A 1 280 ? -1.989 13.823 -14.368 1.00 88.56 280 GLU A O 1
ATOM 2264 N N . LYS A 1 281 ? -2.964 12.920 -16.155 1.00 88.69 281 LYS A N 1
ATOM 2265 C CA . LYS A 1 281 ? -4.239 12.647 -15.456 1.00 88.69 281 LYS A CA 1
ATOM 2266 C C . LYS A 1 281 ? -4.086 11.705 -14.253 1.00 88.69 281 LYS A C 1
ATOM 2268 O O . LYS A 1 281 ? -4.691 11.973 -13.225 1.00 88.69 281 LYS A O 1
ATOM 2273 N N . CYS A 1 282 ? -3.262 10.662 -14.370 1.00 90.81 282 CYS A N 1
ATOM 2274 C CA . CYS A 1 282 ? -3.064 9.647 -13.321 1.00 90.81 282 CYS A CA 1
ATOM 2275 C C . CYS A 1 282 ? -1.840 9.920 -12.430 1.00 90.81 282 CYS A C 1
ATOM 2277 O O . CYS A 1 282 ? -1.691 9.337 -11.359 1.00 90.81 282 CYS A O 1
ATOM 2279 N N . GLY A 1 283 ? -0.947 10.805 -12.868 1.00 92.31 283 GLY A N 1
ATOM 2280 C CA . GLY A 1 283 ? 0.281 11.127 -12.157 1.00 92.31 283 GLY A CA 1
ATOM 2281 C C . GLY A 1 283 ? 1.102 12.182 -12.882 1.00 92.31 283 GLY A C 1
ATOM 2282 O O . GLY A 1 283 ? 0.868 12.460 -14.057 1.00 92.31 283 GLY A O 1
ATOM 2283 N N . SER A 1 284 ? 2.066 12.758 -12.176 1.00 93.00 284 SER A N 1
ATOM 2284 C CA . SER A 1 284 ? 2.984 13.780 -12.693 1.00 93.00 284 SER A CA 1
ATOM 2285 C C . SER A 1 284 ? 4.425 13.422 -12.354 1.00 93.00 284 SER A C 1
ATOM 2287 O O . SER A 1 284 ? 4.682 12.819 -11.310 1.00 93.00 284 SER A O 1
ATOM 2289 N N . ILE A 1 285 ? 5.382 13.821 -13.191 1.00 92.31 285 ILE A N 1
ATOM 2290 C CA . ILE A 1 285 ? 6.804 13.624 -12.878 1.00 92.31 285 ILE A CA 1
ATOM 2291 C C . ILE A 1 285 ? 7.175 14.417 -11.621 1.00 92.31 285 ILE A C 1
ATOM 2293 O O . ILE A 1 285 ? 6.894 15.611 -11.510 1.00 92.31 285 ILE A O 1
ATOM 2297 N N . LYS A 1 286 ? 7.840 13.757 -10.670 1.00 90.25 286 LYS A N 1
ATOM 2298 C CA . LYS A 1 286 ? 8.377 14.419 -9.481 1.00 90.25 286 LYS A CA 1
ATOM 2299 C C . LYS A 1 286 ? 9.546 15.317 -9.887 1.00 90.25 286 LYS A C 1
ATOM 2301 O O . LYS A 1 286 ? 10.520 14.851 -10.479 1.00 90.25 286 LYS A O 1
ATOM 2306 N N . THR A 1 287 ? 9.475 16.599 -9.528 1.00 87.31 287 THR A N 1
ATOM 2307 C CA . THR A 1 287 ? 10.524 17.586 -9.822 1.00 87.31 287 THR A CA 1
ATOM 2308 C C . THR A 1 287 ? 11.907 17.076 -9.415 1.00 87.31 287 THR A C 1
ATOM 2310 O O . THR A 1 287 ? 12.108 16.648 -8.279 1.00 87.31 287 THR A O 1
ATOM 2313 N N . GLY A 1 288 ? 12.865 17.152 -10.342 1.00 85.50 288 GLY A N 1
ATOM 2314 C CA . GLY A 1 288 ? 14.248 16.713 -10.128 1.00 85.50 288 GLY A CA 1
ATOM 2315 C C . GLY A 1 288 ? 14.528 15.249 -10.480 1.00 85.50 288 GLY A C 1
ATOM 2316 O O . GLY A 1 288 ? 15.681 14.836 -10.400 1.00 85.50 288 GLY A O 1
ATOM 2317 N N . TYR A 1 289 ? 13.520 14.484 -10.910 1.00 87.00 289 TYR A N 1
ATOM 2318 C CA . TYR A 1 289 ? 13.661 13.076 -11.281 1.00 87.00 289 TYR A CA 1
ATOM 2319 C C . TYR A 1 289 ? 13.064 12.798 -12.663 1.00 87.00 289 TYR A C 1
ATOM 2321 O O . TYR A 1 289 ? 12.151 13.489 -13.104 1.00 87.00 289 TYR A O 1
ATOM 2329 N N . THR A 1 290 ? 13.577 11.781 -13.358 1.00 86.44 290 THR A N 1
ATOM 2330 C CA . THR A 1 290 ? 13.121 11.403 -14.710 1.00 86.44 290 THR A CA 1
ATOM 2331 C C . THR A 1 290 ? 12.285 10.128 -14.737 1.00 86.44 290 THR A C 1
ATOM 2333 O O . THR A 1 290 ? 11.600 9.887 -15.722 1.00 86.44 290 THR A O 1
ATOM 2336 N N . ASN A 1 291 ? 12.323 9.321 -13.674 1.00 89.19 291 ASN A N 1
ATOM 2337 C CA . ASN A 1 291 ? 11.646 8.024 -13.571 1.00 89.19 291 ASN A CA 1
ATOM 2338 C C . ASN A 1 291 ? 10.734 7.895 -12.340 1.00 89.19 291 ASN A C 1
ATOM 2340 O O . ASN A 1 291 ? 10.354 6.786 -11.967 1.00 89.19 291 ASN A O 1
ATOM 2344 N N . VAL A 1 292 ? 10.388 9.018 -11.708 1.00 93.38 292 VAL A N 1
ATOM 2345 C CA . VAL A 1 292 ? 9.562 9.057 -10.496 1.00 93.38 292 VAL A CA 1
ATOM 2346 C C . VAL A 1 292 ? 8.261 9.783 -10.800 1.00 93.38 292 VAL A C 1
ATOM 2348 O O . VAL A 1 292 ? 8.284 10.950 -11.197 1.00 93.38 292 VAL A O 1
ATOM 2351 N N . LEU A 1 293 ? 7.137 9.106 -10.589 1.00 94.75 293 LEU A N 1
ATOM 2352 C CA . LEU A 1 293 ? 5.800 9.671 -10.708 1.00 94.75 293 LEU A CA 1
ATOM 2353 C C . LEU A 1 293 ? 5.191 9.882 -9.329 1.00 94.75 293 LEU A C 1
ATOM 2355 O O . LEU A 1 293 ? 5.167 8.973 -8.506 1.00 94.75 293 LEU A O 1
ATOM 2359 N N . GLN A 1 294 ? 4.643 11.069 -9.105 1.00 94.88 294 GLN A N 1
ATOM 2360 C CA . GLN A 1 294 ? 3.674 11.290 -8.043 1.00 94.88 294 GLN A CA 1
ATOM 2361 C C . GLN A 1 294 ? 2.312 10.819 -8.555 1.00 94.88 294 GLN A C 1
ATOM 2363 O O . GLN A 1 294 ? 1.791 11.389 -9.517 1.00 94.88 294 GLN A O 1
ATOM 2368 N N . VAL A 1 295 ? 1.753 9.778 -7.939 1.00 95.19 295 VAL A N 1
ATOM 2369 C CA . VAL A 1 295 ? 0.413 9.280 -8.270 1.00 95.19 295 VAL A CA 1
ATOM 2370 C C . VAL A 1 295 ? -0.625 10.297 -7.798 1.00 95.19 295 VAL A C 1
ATOM 2372 O O . VAL A 1 295 ? -0.496 10.872 -6.714 1.00 95.19 295 VAL A O 1
ATOM 2375 N N . LYS A 1 296 ? -1.652 10.535 -8.617 1.00 93.31 296 LYS A N 1
ATOM 2376 C CA . LYS A 1 296 ? -2.809 11.347 -8.226 1.00 93.31 296 LYS A CA 1
ATOM 2377 C C . LYS A 1 296 ? -3.812 10.476 -7.476 1.00 93.31 296 LYS A C 1
ATOM 2379 O O . LYS A 1 296 ? -4.067 9.347 -7.880 1.00 93.31 296 LYS A O 1
ATOM 2384 N N . GLY A 1 297 ? -4.380 11.001 -6.402 1.00 88.00 297 GLY A N 1
ATOM 2385 C CA . GLY A 1 297 ? -5.411 10.326 -5.617 1.00 88.00 297 GLY A CA 1
ATOM 2386 C C . GLY A 1 297 ? -6.508 11.298 -5.223 1.00 88.00 297 GLY A C 1
ATOM 2387 O O . GLY A 1 297 ? -6.494 12.453 -5.657 1.00 88.00 297 GLY A O 1
ATOM 2388 N N . ASP A 1 298 ? -7.432 10.820 -4.400 1.00 76.75 298 ASP A N 1
ATOM 2389 C CA . ASP A 1 298 ? -8.502 11.640 -3.841 1.00 76.75 298 ASP A CA 1
ATOM 2390 C C . ASP A 1 298 ? -7.899 12.767 -2.993 1.00 76.75 298 ASP A C 1
ATOM 2392 O O . ASP A 1 298 ? -6.991 12.524 -2.188 1.00 76.75 298 ASP A O 1
ATOM 2396 N N . SER A 1 299 ? -8.356 14.003 -3.219 1.00 55.28 299 SER A N 1
ATOM 2397 C CA . SER A 1 299 ? -7.925 15.201 -2.481 1.00 55.28 299 SER A CA 1
ATOM 2398 C C . SER A 1 299 ? -8.338 15.112 -1.021 1.00 55.28 299 SER A C 1
ATOM 2400 O O . SER A 1 299 ? -9.559 15.013 -0.798 1.00 55.28 299 SER A O 1
#

InterPro domains:
  IPR034139 OLD protein-like, TOPRIM domain [PF20469] (35-100)
  IPR034139 OLD protein-like, TOPRIM domain [cd01026] (35-104)

Sequence (299 aa):
MKDGIIQSLPKPEDVDSAFETRIEKFAKRELISGLFARGILLVEGDSELSGLPLFSQEHINGLEDSGVEIIKGDGKDNVFKYALFYDKCGVPCLSLVDNDSDINWLLKKYSQNNIKSMILCQPKDYETSIVGMGVFQECWMDLFEEVYPFKNYKDNYIKPFVSKNSKSKVLKQKYQDEEYKKIKTFEELVKLLNTDEIEEFQREFLHLNLAGIVNDKYVATYLIYKAEEKMIEDFIPLAFSNIFNLVGIYMGNNSICENSARCIVNKISNSSFECTEICEKCGSIKTGYTNVLQVKGDS